Protein 5WJP (pdb70)

Nearest PDB structures (foldseek):
  5wjp-assembly1_A  TM=1.004E+00  e=1.911E-54  Candidatus Pelagibacter ubique HTCC1062
  6wup-assembly1_A  TM=8.368E-01  e=8.039E-27  synthetic construct
  3kbr-assembly1_A  TM=8.206E-01  e=2.793E-25  Pseudomonas aeruginosa
  8cq6-assembly1_D  TM=7.600E-01  e=2.201E-24  Duganella sacchari
  6bqe-assembly1_C  TM=7.730E-01  e=1.035E-23  Pseudomonas aeruginosa

B-factor: mean 15.81, std 7.58, range [6.17, 56.43]

Radius of gyration: 19.84 Å; Cα contacts (8 Å, |Δi|>4): 465; chains: 1; bounding box: 44×39×53 Å

Solvent-accessible surface area: 11876 Å² total; per-residue (Å²): 120,40,38,21,64,89,3,76,102,77,30,57,0,74,0,0,0,22,12,95,60,72,14,0,3,46,88,34,133,89,83,87,144,31,108,2,0,3,1,29,2,0,85,34,0,5,127,69,16,66,16,139,29,42,48,30,97,12,92,98,182,46,0,27,49,1,1,67,63,54,130,6,16,0,0,4,1,1,35,104,44,114,71,62,37,124,77,2,9,22,2,41,27,12,4,46,38,1,14,4,0,0,0,19,115,171,32,27,173,137,12,47,46,19,176,30,0,38,58,169,117,4,33,1,0,5,18,106,69,47,90,64,5,96,56,0,96,105,27,2,90,117,13,121,37,49,46,20,131,76,125,38,80,7,15,79,8,0,45,57,57,133,8,35,0,1,3,10,29,4,12,46,0,21,71,9,38,118,131,65,81,86,1,12,51,1,98,59,38,80,72,71,82,19,84,2,0,2,0,0,20,101,134,20,126,80,0,24,85,70,0,27,106,23,0,93,67,28,90,103,84,24,26,5,105,137,3,25,71,116,44,122,17,134,39,34,206

Organism: Pelagibacter ubique (strain HTCC1062) (NCBI:txid335992)

Foldseek 3Di:
DQVLVVCLVVLEFEEEEQQVDPAFWHQDPPPRDIHHLQVVVVVVVSVVSRHDYDYDYDHVVCRLVCQLVVVGFKYGKDWDDPVSVVWWDWADFLFKKFKFKKFFPVCQVQCQELVSQQACVFEEEDEPPDVQVVVCCVSRVNYHYPYDYPPPHRVVCRVVVVGGMYMDMPQVVLVVCVVPVRMDTRPHDGPDMITITMIGGPVNVVVSVVVNVVVVVCVVVCVSVVRCVVSVHDGDD

Structure (mmCIF, N/CA/C/O backbone):
data_5WJP
#
_entry.id   5WJP
#
_cell.length_a   38.730
_cell.length_b   65.870
_cell.length_c   90.970
_cell.angle_alpha   90.00
_cell.angle_beta   90.00
_cell.angle_gamma   90.00
#
_symmetry.space_group_name_H-M   'P 21 21 21'
#
loop_
_entity.id
_entity.type
_entity.pdbx_description
1 polymer 'Cyclohexadienyl dehydratase'
2 water water
#
loop_
_atom_site.group_PDB
_atom_site.id
_atom_site.type_symbol
_atom_site.label_atom_id
_atom_site.label_alt_id
_atom_site.label_comp_id
_atom_site.label_asym_id
_atom_site.label_entity_id
_atom_site.label_seq_id
_atom_site.pdbx_PDB_ins_code
_atom_site.Cartn_x
_atom_site.Cartn_y
_atom_site.Cartn_z
_atom_site.occupancy
_atom_site.B_iso_or_equiv
_atom_site.auth_seq_id
_atom_site.auth_comp_id
_atom_site.auth_asym_id
_atom_site.auth_atom_id
_atom_site.pdbx_PDB_model_num
ATOM 1 N N . GLU A 1 13 ? -24.495 -19.583 32.656 1.00 32.30 13 GLU A N 1
ATOM 2 C CA . GLU A 1 13 ? -23.555 -20.370 31.852 1.00 29.69 13 GLU A CA 1
ATOM 3 C C . GLU A 1 13 ? -23.156 -19.609 30.565 1.00 24.80 13 GLU A C 1
ATOM 4 O O . GLU A 1 13 ? -22.767 -20.269 29.622 1.00 30.65 13 GLU A O 1
ATOM 6 N N . SER A 1 14 ? -23.247 -18.256 30.572 1.00 26.36 14 SER A N 1
ATOM 7 C CA . SER A 1 14 ? -22.498 -17.374 29.660 1.00 23.37 14 SER A CA 1
ATOM 8 C C . SER A 1 14 ? -21.059 -17.874 29.610 1.00 22.77 14 SER A C 1
ATOM 9 O O . SER A 1 14 ? -20.584 -18.471 30.594 1.00 18.79 14 SER A O 1
ATOM 12 N N . LYS A 1 15 ? -20.353 -17.634 28.487 1.00 17.24 15 LYS A N 1
ATOM 13 C CA . LYS A 1 15 ? -18.954 -17.980 28.402 1.00 15.61 15 LYS A CA 1
ATOM 14 C C . LYS A 1 15 ? -18.169 -17.288 29.479 1.00 14.06 15 LYS A C 1
ATOM 15 O O . LYS A 1 15 ? -17.207 -17.838 30.058 1.00 12.11 15 LYS A O 1
ATOM 21 N N . LEU A 1 16 ? -18.520 -16.056 29.770 1.00 14.17 16 LEU A N 1
ATOM 22 C CA . LEU A 1 16 ? -17.907 -15.332 30.858 1.00 11.76 16 LEU A CA 1
ATOM 23 C C . LEU A 1 16 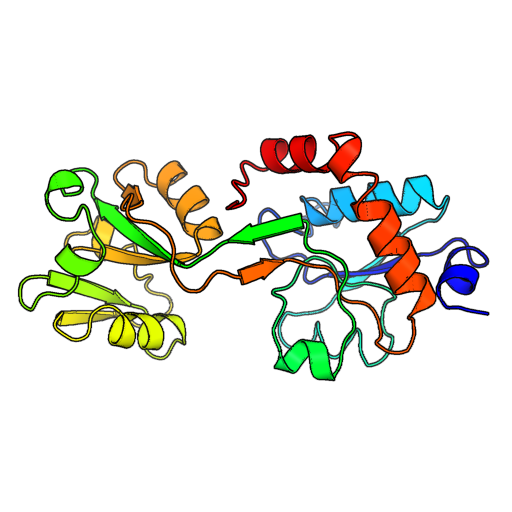? -18.025 -16.179 32.143 1.00 13.31 16 LEU A C 1
ATOM 24 O O . LEU A 1 16 ? -17.071 -16.303 32.862 1.00 12.32 16 LEU A O 1
ATOM 29 N N . ASP A 1 17 ? -19.239 -16.629 32.453 1.00 14.34 17 ASP A N 1
ATOM 30 C CA . ASP A 1 17 ? -19.417 -17.368 33.692 1.00 17.13 17 ASP A CA 1
ATOM 31 C C . ASP A 1 17 ? -18.700 -18.674 33.665 1.00 15.42 17 ASP A C 1
ATOM 32 O O . ASP A 1 17 ? -18.254 -19.141 34.740 1.00 16.31 17 ASP A O 1
ATOM 37 N N . GLN A 1 18 ? -18.628 -19.308 32.499 1.00 15.25 18 GLN A N 1
ATOM 38 C CA . GLN A 1 18 ? -17.855 -20.523 32.345 1.00 14.75 18 GLN A CA 1
ATOM 39 C C . GLN A 1 18 ? -16.335 -20.336 32.686 1.00 14.03 18 GLN A C 1
ATOM 40 O O . GLN A 1 18 ? -15.754 -21.121 33.344 1.00 14.73 18 GLN A O 1
ATOM 46 N N . ILE A 1 19 ? -15.742 -19.303 32.123 1.00 12.77 19 ILE A N 1
ATOM 47 C CA . ILE A 1 19 ? -14.365 -18.984 32.397 1.00 10.96 19 ILE A CA 1
ATOM 48 C C . ILE A 1 19 ? -14.167 -18.761 33.869 1.00 11.17 19 ILE A C 1
ATOM 49 O O . ILE A 1 19 ? -13.273 -19.320 34.495 1.00 10.52 19 ILE A O 1
ATOM 54 N N . LEU A 1 20 ? -15.055 -17.955 34.454 1.00 11.23 20 LEU A N 1
ATOM 55 C CA . LEU A 1 20 ? -14.895 -17.612 35.836 1.00 13.76 20 LEU A CA 1
ATOM 56 C C . LEU A 1 20 ? -15.122 -18.851 36.685 1.00 13.91 20 LEU A C 1
ATOM 57 O O . LEU A 1 20 ? -14.372 -19.080 37.662 1.00 16.31 20 LEU A O 1
ATOM 62 N N . SER A 1 21 ? -16.138 -19.637 36.362 1.00 13.39 21 SER A N 1
ATOM 63 C CA A SER A 1 21 ? -16.438 -20.796 37.188 0.50 15.00 21 SER A CA 1
ATOM 64 C CA B SER A 1 21 ? -16.400 -20.770 37.234 0.50 13.75 21 SER A CA 1
ATOM 65 C C . SER A 1 21 ? -15.411 -21.912 37.116 1.00 13.80 21 SER A C 1
ATOM 66 O O . SER A 1 21 ? -15.243 -22.643 38.095 1.00 14.18 21 SER A O 1
ATOM 71 N N . SER A 1 22 ? -14.788 -22.113 35.951 1.00 11.21 22 SER A N 1
ATOM 72 C CA . SER A 1 22 ? -13.791 -23.096 35.778 1.00 12.38 22 SER A CA 1
ATOM 73 C C . SER A 1 22 ? -12.415 -22.635 36.214 1.00 11.30 22 SER A C 1
ATOM 74 O O . SER A 1 22 ? -11.542 -23.442 36.330 1.00 10.71 22 SER A O 1
ATOM 77 N N . GLY A 1 23 ? -12.174 -21.355 36.421 1.00 9.39 23 GLY A N 1
ATOM 78 C CA . GLY A 1 23 ? -10.840 -20.837 36.770 1.00 11.01 23 GLY A CA 1
ATOM 79 C C . GLY A 1 23 ? -9.905 -20.835 35.593 1.00 9.99 23 GLY A C 1
ATOM 80 O O . GLY A 1 23 ? -8.755 -20.743 35.793 1.00 12.79 23 GLY A O 1
ATOM 81 N N . GLU A 1 24 ? -10.394 -20.932 34.358 1.00 9.51 24 GLU A N 1
ATOM 82 C CA . GLU A 1 24 ? -9.541 -21.166 33.182 1.00 10.33 24 GLU A CA 1
ATOM 83 C C . GLU A 1 24 ? -9.989 -20.409 31.954 1.00 9.70 24 GLU A C 1
ATOM 84 O O . GLU A 1 24 ? -11.180 -20.410 31.660 1.00 10.37 24 GLU A O 1
ATOM 90 N N . LEU A 1 25 ? -9.028 -19.691 31.382 1.00 8.98 25 LEU A N 1
ATOM 91 C CA . LEU A 1 25 ? -9.238 -18.922 30.126 1.00 8.05 25 LEU A CA 1
ATOM 92 C C . LEU A 1 25 ? -8.449 -19.634 29.054 1.00 8.47 25 LEU A C 1
ATOM 93 O O . LEU A 1 25 ? -7.243 -19.730 29.203 1.00 9.12 25 LEU A O 1
ATOM 98 N N . LYS A 1 26 ? -9.053 -19.985 27.938 1.00 9.41 26 LYS A N 1
ATOM 99 C CA . LYS A 1 26 ? -8.363 -20.591 26.810 1.00 9.61 26 LYS A CA 1
ATOM 100 C C . LYS A 1 26 ? -8.083 -19.555 25.779 1.00 8.33 26 LYS A C 1
ATOM 101 O O . LYS A 1 26 ? -8.987 -18.886 25.310 1.00 8.42 26 LYS A O 1
ATOM 107 N N . VAL A 1 27 ? -6.834 -19.402 25.459 1.00 7.18 27 VAL A N 1
ATOM 108 C CA . VAL A 1 27 ? -6.338 -18.388 24.539 1.00 6.91 27 VAL A CA 1
ATOM 109 C C . VAL A 1 27 ? -5.723 -19.007 23.355 1.00 6.55 27 VAL A C 1
ATOM 110 O O . VAL A 1 27 ? -4.728 -19.734 23.468 1.00 7.25 27 VAL A O 1
ATOM 114 N N . GLY A 1 28 ? -6.294 -18.713 22.152 1.00 6.17 28 GLY A N 1
ATOM 115 C CA . GLY A 1 28 ? -5.710 -19.174 20.898 1.00 7.23 28 GLY A CA 1
ATOM 116 C C . GLY A 1 28 ? -4.645 -18.218 20.378 1.00 7.54 28 GLY A C 1
ATOM 117 O O . GLY A 1 28 ? -4.906 -17.076 20.265 1.00 7.07 28 GLY A O 1
ATOM 118 N N . THR A 1 29 ? -3.462 -18.752 19.988 1.00 8.41 29 THR A N 1
ATOM 119 C CA . THR A 1 29 ? -2.406 -17.948 19.537 1.00 7.63 29 THR A CA 1
ATOM 120 C C . THR A 1 29 ? -1.526 -18.710 18.586 1.00 9.16 29 THR A C 1
ATOM 121 O O . THR A 1 29 ? -1.374 -19.879 18.718 1.00 9.04 29 THR A O 1
ATOM 125 N N . THR A 1 30 ? -0.927 -17.966 17.669 1.00 7.99 30 THR A N 1
ATOM 126 C CA . THR A 1 30 ? -0.055 -18.612 16.700 1.00 9.69 30 THR A CA 1
ATOM 127 C C . THR A 1 30 ? 1.346 -18.739 17.257 1.00 9.06 30 THR A C 1
ATOM 128 O O . THR A 1 30 ? 2.174 -19.462 16.706 1.00 10.95 30 THR A O 1
ATOM 132 N N . GLY A 1 31 ? 1.739 -17.879 18.230 1.00 10.49 31 GLY A N 1
ATOM 133 C CA . GLY A 1 31 ? 3.065 -17.937 18.832 1.00 10.91 31 GLY A CA 1
ATOM 134 C C . GLY A 1 31 ? 4.165 -17.648 17.871 1.00 11.91 31 GLY A C 1
ATOM 135 O O . GLY A 1 31 ? 5.237 -18.044 18.113 1.00 14.44 31 GLY A O 1
ATOM 136 N N . ASP A 1 32 ? 3.920 -16.996 16.760 1.00 12.17 32 ASP A N 1
ATOM 137 C CA . ASP A 1 32 ? 4.995 -16.821 15.745 1.00 12.77 32 ASP A CA 1
ATOM 138 C C . ASP A 1 32 ? 5.154 -15.411 15.265 1.00 13.69 32 ASP A C 1
ATOM 139 O O . ASP A 1 32 ? 5.708 -15.153 14.173 1.00 14.28 32 ASP A O 1
ATOM 144 N N . TRP A 1 33 ? 4.687 -14.428 16.062 1.00 11.89 33 TRP A N 1
ATOM 145 C CA . TRP A 1 33 ? 4.657 -13.048 15.639 1.00 12.31 33 TRP A CA 1
ATOM 146 C C . TRP A 1 33 ? 5.372 -12.220 16.629 1.00 14.41 33 TRP A C 1
ATOM 147 O O . TRP A 1 33 ? 4.870 -11.999 17.724 1.00 12.87 33 TRP A O 1
ATOM 158 N N . ASP A 1 34 ? 6.557 -11.797 16.268 1.00 15.20 34 ASP A N 1
ATOM 159 C CA . ASP A 1 34 ? 7.312 -10.794 17.001 1.00 19.18 34 ASP A CA 1
ATOM 160 C C . ASP A 1 34 ? 6.815 -9.386 16.676 1.00 19.06 34 ASP A C 1
ATOM 161 O O . ASP A 1 34 ? 6.787 -8.859 15.507 1.00 17.95 34 ASP A O 1
ATOM 166 N N . PRO A 1 35 ? 6.437 -8.661 17.716 1.00 17.25 35 PRO A N 1
ATOM 167 C CA . PRO A 1 35 ? 6.479 -8.834 19.151 1.00 16.14 35 PRO A CA 1
ATOM 168 C C . PRO A 1 35 ? 5.148 -9.112 19.842 1.00 15.11 35 PRO A C 1
ATOM 169 O O . PRO A 1 35 ? 5.065 -8.932 21.051 1.00 13.29 35 PRO A O 1
ATOM 173 N N . MET A 1 36 ? 4.127 -9.484 19.114 1.00 12.36 36 MET A N 1
ATOM 174 C CA . MET A 1 36 ? 2.816 -9.698 19.636 1.00 12.02 36 MET A CA 1
ATOM 175 C C . MET A 1 36 ? 2.637 -10.980 20.415 1.00 11.02 36 MET A C 1
ATOM 176 O O . MET A 1 36 ? 1.999 -10.966 21.497 1.00 9.81 36 MET A O 1
ATOM 181 N N . ALA A 1 37 ? 3.116 -12.141 19.903 1.00 10.40 37 ALA A N 1
ATOM 182 C CA . ALA A 1 37 ? 2.896 -13.401 20.556 1.00 10.51 37 ALA A CA 1
ATOM 183 C C . ALA A 1 37 ? 3.903 -14.358 20.020 1.00 11.79 37 ALA A C 1
ATOM 184 O O . ALA A 1 37 ? 3.855 -14.741 18.846 1.00 11.19 37 ALA A O 1
ATOM 186 N N . MET A 1 38 ? 4.834 -14.713 20.866 1.00 13.55 38 MET A N 1
ATOM 187 C CA A MET A 1 38 ? 5.952 -15.557 20.444 0.50 14.82 38 MET A CA 1
ATOM 188 C CA B MET A 1 38 ? 5.968 -15.556 20.456 0.50 14.12 38 MET A CA 1
ATOM 189 C C . MET A 1 38 ? 6.064 -16.694 21.448 1.00 14.38 38 MET A C 1
ATOM 190 O O . MET A 1 38 ? 6.118 -16.484 22.683 1.00 17.32 38 MET A O 1
ATOM 199 N N . LYS A 1 39 ? 6.107 -17.927 20.934 1.00 15.28 39 LYS A N 1
ATOM 200 C CA . LYS A 1 39 ? 6.405 -19.045 21.799 1.00 17.22 39 LYS A CA 1
ATOM 201 C C . LYS A 1 39 ? 7.904 -19.246 21.772 1.00 19.68 39 LYS A C 1
ATOM 202 O O . LYS A 1 39 ? 8.471 -19.528 20.716 1.00 21.55 39 LYS A O 1
ATOM 208 N N . ASP A 1 40 ? 8.564 -19.088 22.918 1.00 25.43 40 ASP A N 1
ATOM 209 C CA . ASP A 1 40 ? 10.008 -19.289 22.966 1.00 29.54 40 ASP A CA 1
ATOM 210 C C . ASP A 1 40 ? 10.363 -20.740 22.645 1.00 28.75 40 ASP A C 1
ATOM 211 O O . ASP A 1 40 ? 9.898 -21.661 23.323 1.00 32.45 40 ASP A O 1
ATOM 216 N N . PRO A 1 41 ? 11.225 -20.968 21.627 1.00 40.18 41 PRO A N 1
ATOM 217 C CA . PRO A 1 41 ? 11.415 -22.370 21.175 1.00 40.80 41 PRO A CA 1
ATOM 218 C C . PRO A 1 41 ? 12.141 -23.248 22.204 1.00 45.63 41 PRO A C 1
ATOM 219 O O . PRO A 1 41 ? 12.021 -24.480 22.155 1.00 49.19 41 PRO A O 1
ATOM 223 N N . ALA A 1 42 ? 12.811 -22.627 23.164 1.00 46.07 42 ALA A N 1
ATOM 224 C CA . ALA A 1 42 ? 13.556 -23.356 24.179 1.00 52.21 42 ALA A CA 1
ATOM 225 C C . ALA A 1 42 ? 12.705 -23.637 25.426 1.00 48.75 42 ALA A C 1
ATOM 226 O O . ALA A 1 42 ? 12.509 -24.795 25.803 1.00 53.77 42 ALA A O 1
ATOM 228 N N . THR A 1 43 ? 12.198 -22.567 26.030 1.00 39.93 43 THR A N 1
ATOM 229 C CA . THR A 1 43 ? 11.518 -22.603 27.326 1.00 38.92 43 THR A CA 1
ATOM 230 C C . THR A 1 43 ? 10.067 -23.027 27.192 1.00 32.58 43 THR A C 1
ATOM 231 O O . THR A 1 43 ? 9.427 -23.441 28.173 1.00 30.38 43 THR A O 1
ATOM 235 N N . ASN A 1 44 ? 9.586 -23.007 25.956 1.00 28.33 44 ASN A N 1
ATOM 236 C CA . ASN A 1 44 ? 8.172 -23.207 25.648 1.00 29.86 44 ASN A CA 1
ATOM 237 C C . ASN A 1 44 ? 7.257 -22.127 26.188 1.00 24.04 44 ASN A C 1
ATOM 238 O O . ASN A 1 44 ? 6.058 -22.221 26.004 1.00 24.95 44 ASN A O 1
ATOM 243 N N . LYS A 1 45 ? 7.789 -21.090 26.785 1.00 22.89 45 LYS A N 1
ATOM 244 C CA . LYS A 1 45 ? 6.912 -20.035 27.301 1.00 21.24 45 LYS A CA 1
ATOM 245 C C . LYS A 1 45 ? 6.538 -18.995 26.232 1.00 16.59 45 LYS A C 1
ATOM 246 O O . LYS A 1 45 ? 7.275 -18.702 25.344 1.00 17.85 45 LYS A O 1
ATOM 252 N N . TYR A 1 46 ? 5.344 -18.430 26.378 1.00 13.34 46 TYR A N 1
ATOM 253 C CA . TYR A 1 46 ? 4.946 -17.328 25.548 1.00 12.64 46 TYR A CA 1
ATOM 254 C C . TYR A 1 46 ? 5.398 -15.985 26.080 1.00 12.74 46 TYR A C 1
ATOM 255 O O . TYR A 1 46 ? 5.428 -15.718 27.277 1.00 15.02 46 TYR A O 1
ATOM 264 N N . LYS A 1 47 ? 5.634 -15.101 25.150 1.00 12.82 47 LYS A N 1
ATOM 265 C CA . LYS A 1 47 ? 5.930 -13.730 25.482 1.00 12.49 47 LYS A CA 1
ATOM 266 C C . LYS A 1 47 ? 5.470 -12.815 24.355 1.00 11.39 47 LYS A C 1
ATOM 267 O O . LYS A 1 47 ? 5.272 -13.254 23.231 1.00 11.36 47 LYS A O 1
ATOM 273 N N . GLY A 1 48 ? 5.282 -11.546 24.695 1.00 9.16 48 GLY A N 1
ATOM 274 C CA . GLY A 1 48 ? 4.901 -10.566 23.763 1.00 9.01 48 GLY A CA 1
ATOM 275 C C . GLY A 1 48 ? 3.742 -9.730 24.189 1.00 8.04 48 GLY A C 1
ATOM 276 O O . GLY A 1 48 ? 3.166 -9.944 25.245 1.00 9.18 48 GLY A O 1
ATOM 277 N N . PHE A 1 49 ? 3.411 -8.733 23.390 1.00 8.25 49 PHE A N 1
ATOM 278 C CA . PHE A 1 49 ? 2.319 -7.809 23.689 1.00 7.82 49 PHE A CA 1
ATOM 279 C C . PHE A 1 49 ? 1.015 -8.474 24.056 1.00 8.95 49 PHE A C 1
ATOM 280 O O . PHE A 1 49 ? 0.426 -8.197 25.070 1.00 7.94 49 PHE A O 1
ATOM 288 N N . ASP A 1 50 ? 0.577 -9.354 23.169 1.00 8.19 50 ASP A N 1
ATOM 289 C CA . ASP A 1 50 ? -0.656 -10.063 23.423 1.00 8.66 50 ASP A CA 1
ATOM 290 C C . ASP A 1 50 ? -0.606 -10.928 24.604 1.00 7.85 50 ASP A C 1
ATOM 291 O O . ASP A 1 50 ? -1.635 -11.107 25.262 1.00 8.36 50 ASP A O 1
ATOM 296 N N . ILE A 1 51 ? 0.530 -11.534 24.896 1.00 8.19 51 ILE A N 1
ATOM 297 C CA . ILE A 1 51 ? 0.672 -12.414 25.983 1.00 9.12 51 ILE A CA 1
ATOM 298 C C . ILE A 1 51 ? 0.504 -11.568 27.248 1.00 8.57 51 ILE A C 1
ATOM 299 O O . ILE A 1 51 ? -0.113 -11.976 28.190 1.00 8.72 51 ILE A O 1
ATOM 304 N N . ASP A 1 52 ? 1.188 -10.422 27.291 1.00 8.01 52 ASP A N 1
ATOM 305 C CA . ASP A 1 52 ? 0.989 -9.493 28.379 1.00 8.48 52 ASP A CA 1
ATOM 306 C C . ASP A 1 52 ? -0.454 -9.068 28.584 1.00 8.92 52 ASP A C 1
ATOM 307 O O . ASP A 1 52 ? -0.936 -8.987 29.731 1.00 10.43 52 ASP A O 1
ATOM 312 N N . VAL A 1 53 ? -1.165 -8.796 27.500 1.00 7.94 53 VAL A N 1
ATOM 313 C CA . VAL A 1 53 ? -2.585 -8.442 27.614 1.00 8.24 53 VAL A CA 1
ATOM 314 C C . VAL A 1 53 ? -3.343 -9.582 28.242 1.00 8.26 53 VAL A C 1
ATOM 315 O O . VAL A 1 53 ? -4.058 -9.416 29.219 1.00 8.69 53 VAL A O 1
ATOM 319 N N . MET A 1 54 ? -3.181 -10.774 27.704 1.00 7.94 54 MET A N 1
ATOM 320 C CA . MET A 1 54 ? -3.880 -11.930 28.231 1.00 9.54 54 MET A CA 1
ATOM 321 C C . MET A 1 54 ? -3.573 -12.277 29.668 1.00 9.14 54 MET A C 1
ATOM 322 O O . MET A 1 54 ? -4.466 -12.565 30.452 1.00 9.46 54 MET A O 1
ATOM 327 N N . GLN A 1 55 ? -2.318 -12.111 30.072 1.00 10.04 55 GLN A N 1
ATOM 328 C CA . GLN A 1 55 ? -1.887 -12.440 31.429 1.00 10.47 55 GLN A CA 1
ATOM 329 C C . GLN A 1 55 ? -2.519 -11.388 32.356 1.00 10.39 55 GLN A C 1
ATOM 330 O O . GLN A 1 55 ? -2.891 -11.716 33.464 1.00 10.45 55 GLN A O 1
ATOM 336 N N . GLU A 1 56 ? -2.686 -10.155 31.915 1.00 8.83 56 GLU A N 1
ATOM 337 C CA . GLU A 1 56 ? -3.342 -9.129 32.715 1.00 9.46 56 GLU A CA 1
ATOM 338 C C . GLU A 1 56 ? -4.813 -9.388 32.874 1.00 9.14 56 GLU A C 1
ATOM 339 O O . GLU A 1 56 ? -5.372 -9.268 33.991 1.00 9.70 56 GLU A O 1
ATOM 345 N N . LEU A 1 57 ? -5.469 -9.746 31.772 1.00 8.36 57 LEU A N 1
ATOM 346 C CA . LEU A 1 57 ? -6.854 -10.144 31.810 1.00 9.17 57 LEU A CA 1
ATOM 347 C C . LEU A 1 57 ? -7.072 -11.270 32.756 1.00 9.51 57 LEU A C 1
ATOM 348 O O . LEU A 1 57 ? -7.997 -11.225 33.583 1.00 10.31 57 LEU A O 1
ATOM 353 N N . ALA A 1 58 ? -6.307 -12.331 32.610 1.00 9.65 58 ALA A N 1
ATOM 354 C CA . ALA A 1 58 ? -6.475 -13.554 33.427 1.00 9.62 58 ALA A CA 1
ATOM 355 C C . ALA A 1 58 ? -6.252 -13.204 34.864 1.00 11.60 58 ALA A C 1
ATOM 356 O O . ALA A 1 58 ? -7.019 -13.700 35.722 1.00 12.24 58 ALA A O 1
ATOM 358 N N . LYS A 1 59 ? -5.238 -12.375 35.146 1.00 11.16 59 LYS A N 1
ATOM 359 C CA . LYS A 1 59 ? -4.989 -11.932 36.525 1.00 12.52 59 LYS A CA 1
ATOM 360 C C . LYS A 1 59 ? -6.205 -11.243 37.114 1.00 11.82 59 LYS A C 1
ATOM 361 O O . LYS A 1 59 ? -6.593 -11.477 38.271 1.00 12.68 59 LYS A O 1
ATOM 367 N N . ASP A 1 60 ? -6.780 -10.344 36.324 1.00 11.46 60 ASP A N 1
ATOM 368 C CA . ASP A 1 60 ? -7.856 -9.509 36.793 1.00 11.67 60 ASP A CA 1
ATOM 369 C C . ASP A 1 60 ? -9.067 -10.376 37.006 1.00 12.63 60 ASP A C 1
ATOM 370 O O . ASP A 1 60 ? -9.886 -10.109 37.879 1.00 14.15 60 ASP A O 1
ATOM 375 N N . MET A 1 61 ? -9.241 -11.402 36.164 1.00 10.65 61 MET A N 1
ATOM 376 C CA . MET A 1 61 ? -10.385 -12.334 36.319 1.00 11.57 61 MET A CA 1
ATOM 377 C C . MET A 1 61 ? -10.141 -13.370 37.370 1.00 11.86 61 MET A C 1
ATOM 378 O O . MET A 1 61 ? -11.101 -14.041 37.760 1.00 15.88 61 MET A O 1
ATOM 383 N N . GLY A 1 62 ? -8.910 -13.517 37.841 1.00 11.54 62 GLY A N 1
ATOM 384 C CA . GLY A 1 62 ? -8.583 -14.605 38.785 1.00 12.60 62 GLY A CA 1
ATOM 385 C C . GLY A 1 62 ? -8.538 -15.989 38.198 1.00 14.51 62 GLY A C 1
ATOM 386 O O . GLY A 1 62 ? -8.843 -16.980 38.903 1.00 15.23 62 GLY A O 1
ATOM 387 N N . VAL A 1 63 ? -8.151 -16.109 36.935 1.00 12.54 63 VAL A N 1
ATOM 388 C CA . VAL A 1 63 ? -8.133 -17.375 36.263 1.00 11.10 63 VAL A CA 1
ATOM 389 C C . VAL A 1 63 ? -6.762 -17.711 35.701 1.00 11.03 63 VAL A C 1
ATOM 390 O O . VAL A 1 63 ? -5.896 -16.806 35.540 1.00 11.73 63 VAL A O 1
ATOM 394 N N . LYS A 1 64 ? -6.526 -18.934 35.395 1.00 11.34 64 LYS A N 1
ATOM 395 C CA A LYS A 1 64 ? -5.319 -19.405 34.771 0.50 12.97 64 LYS A CA 1
ATOM 396 C CA B LYS A 1 64 ? -5.273 -19.251 34.781 0.50 11.40 64 LYS A CA 1
ATOM 397 C C . LYS A 1 64 ? -5.528 -19.306 33.255 1.00 12.92 64 LYS A C 1
ATOM 398 O O . LYS A 1 64 ? -6.660 -19.261 32.803 1.00 13.35 64 LYS A O 1
ATOM 409 N N . ILE A 1 65 ? -4.466 -19.284 32.477 1.00 12.35 65 ILE A N 1
ATOM 410 C CA . ILE A 1 65 ? -4.514 -19.381 31.022 1.00 11.19 65 ILE A CA 1
ATOM 411 C C . ILE A 1 65 ? -4.044 -20.719 30.530 1.00 11.20 65 ILE A C 1
ATOM 412 O O . ILE A 1 65 ? -2.987 -21.308 31.002 1.00 13.11 65 ILE A O 1
ATOM 417 N N . THR A 1 66 ? -4.791 -21.251 29.575 1.00 10.90 66 THR A N 1
ATOM 418 C CA . THR A 1 66 ? -4.415 -22.439 28.780 1.00 10.91 66 THR A CA 1
ATOM 419 C C . THR A 1 66 ? -4.204 -21.837 27.402 1.00 11.04 66 THR A C 1
ATOM 420 O O . THR A 1 66 ? -5.161 -21.378 26.807 1.00 11.28 66 THR A O 1
ATOM 424 N N . PHE A 1 67 ? -2.971 -21.844 26.910 1.00 11.06 67 PHE A N 1
ATOM 425 C CA . PHE A 1 67 ? -2.704 -21.449 25.551 1.00 10.05 67 PHE A CA 1
ATOM 426 C C . PHE A 1 67 ? -2.983 -22.583 24.609 1.00 10.16 67 PHE A C 1
ATOM 427 O O . PHE A 1 67 ? -2.508 -23.736 24.767 1.00 11.89 67 PHE A O 1
ATOM 435 N N . VAL A 1 68 ? -3.739 -22.304 23.574 1.00 7.72 68 VAL A N 1
ATOM 436 C CA . VAL A 1 68 ? -4.108 -23.242 22.592 1.00 8.99 68 VAL A CA 1
ATOM 437 C C . VAL A 1 68 ? -3.414 -22.844 21.305 1.00 9.12 68 VAL A C 1
ATOM 438 O O . VAL A 1 68 ? -3.801 -21.888 20.654 1.00 8.22 68 VAL A O 1
ATOM 442 N N . PRO A 1 69 ? -2.526 -23.701 20.784 1.00 9.51 69 PRO A N 1
ATOM 443 C CA . PRO A 1 69 ? -1.836 -23.289 19.543 1.00 8.66 69 PRO A CA 1
ATOM 444 C C . PRO A 1 69 ? -2.742 -23.332 18.339 1.00 10.31 69 PRO A C 1
ATOM 445 O O . PRO A 1 69 ? -3.590 -24.204 18.240 1.00 11.20 69 PRO A O 1
ATOM 449 N N . THR A 1 70 ? -2.517 -22.375 17.477 1.00 10.57 70 THR A N 1
ATOM 450 C CA . THR A 1 70 ? -3.227 -22.336 16.264 1.00 11.87 70 THR A CA 1
ATOM 451 C C . THR A 1 70 ? -2.284 -21.742 15.252 1.00 13.14 70 THR A C 1
ATOM 452 O O . THR A 1 70 ? -1.214 -21.316 15.587 1.00 14.36 70 THR A O 1
ATOM 456 N N . GLU A 1 71 ? -2.653 -21.788 14.001 1.00 13.38 71 GLU A N 1
ATOM 457 C CA . GLU A 1 71 ? -1.839 -21.204 12.923 1.00 14.76 71 GLU A CA 1
ATOM 458 C C . GLU A 1 71 ? -2.624 -20.095 12.282 1.00 11.97 71 GLU A C 1
ATOM 459 O O . GLU A 1 71 ?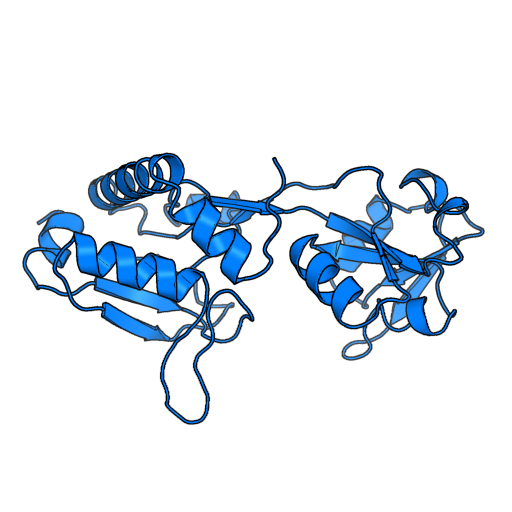 -3.866 -19.967 12.459 1.00 11.21 71 GLU A O 1
ATOM 465 N N . TRP A 1 72 ? -1.977 -19.234 11.510 1.00 10.16 72 TRP A N 1
ATOM 466 C CA . TRP A 1 72 ? -2.713 -18.191 10.835 1.00 10.96 72 TRP A CA 1
ATOM 467 C C . TRP A 1 72 ? -3.846 -18.646 9.986 1.00 12.34 72 TRP A C 1
ATOM 468 O O . TRP A 1 72 ? -4.900 -18.056 10.010 1.00 14.24 72 TRP A O 1
ATOM 479 N N . LYS A 1 73 ? -3.670 -19.777 9.310 1.00 12.28 73 LYS A N 1
ATOM 480 C CA . LYS A 1 73 ? -4.734 -20.145 8.465 1.00 13.43 73 LYS A CA 1
ATOM 481 C C . LYS A 1 73 ? -5.947 -20.664 9.208 1.00 11.97 73 LYS A C 1
ATOM 482 O O . LYS A 1 73 ? -7.035 -20.787 8.620 1.00 9.23 73 LYS A O 1
ATOM 488 N N . THR A 1 74 ? -5.764 -20.992 10.490 1.00 10.99 74 THR A N 1
ATOM 489 C CA . THR A 1 74 ? -6.814 -21.594 11.271 1.00 11.30 74 THR A CA 1
ATOM 490 C C . THR A 1 74 ? -7.237 -20.775 12.482 1.00 9.59 74 THR A C 1
ATOM 491 O O . THR A 1 74 ? -8.102 -21.196 13.254 1.00 10.43 74 THR A O 1
ATOM 495 N N . ILE A 1 75 ? -6.647 -19.603 12.692 1.00 8.96 75 ILE A N 1
ATOM 496 C CA . ILE A 1 75 ? -6.942 -18.939 13.936 1.00 8.22 75 ILE A CA 1
ATOM 497 C C . ILE A 1 75 ? -8.441 -18.445 14.021 1.00 8.09 75 ILE A C 1
ATOM 498 O O . ILE A 1 75 ? -9.086 -18.417 15.032 1.00 7.30 75 ILE A O 1
ATOM 503 N N . VAL A 1 76 ? -9.028 -18.058 12.907 1.00 8.67 76 VAL A N 1
ATOM 504 C CA . VAL A 1 76 ? -10.422 -17.703 12.840 1.00 10.11 76 VAL A CA 1
ATOM 505 C C . VAL A 1 76 ? -11.312 -18.938 13.091 1.00 9.75 76 VAL A C 1
ATOM 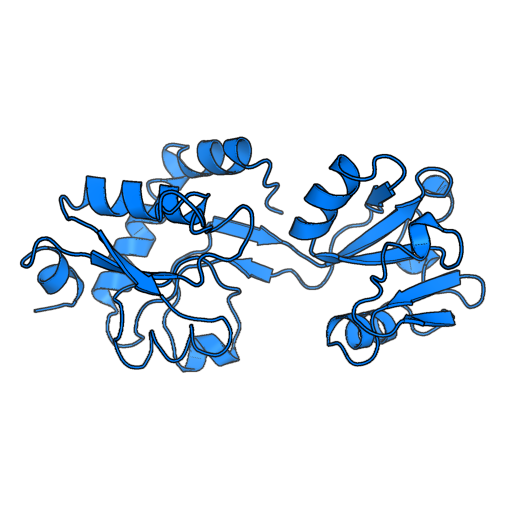506 O O . VAL A 1 76 ? -12.211 -18.932 13.912 1.00 9.72 76 VAL A O 1
ATOM 510 N N . SER A 1 77 ? -11.055 -20.007 12.356 1.00 9.62 77 SER A N 1
ATOM 511 C CA . SER A 1 77 ? -11.862 -21.161 12.564 1.00 11.07 77 SER A CA 1
ATOM 512 C C . SER A 1 77 ? -11.762 -21.703 13.937 1.00 9.75 77 SER A C 1
ATOM 513 O O . SER A 1 77 ? -12.699 -22.305 14.409 1.00 12.46 77 SER A O 1
ATOM 516 N N . GLY A 1 78 ? -10.664 -21.522 14.629 1.00 9.56 78 GLY A N 1
ATOM 517 C CA . GLY A 1 78 ? -10.582 -22.009 15.989 1.00 9.62 78 GLY A CA 1
ATOM 518 C C . GLY A 1 78 ? -11.502 -21.245 16.932 1.00 10.85 78 GLY A C 1
ATOM 519 O O . GLY A 1 78 ? -12.107 -21.838 17.847 1.00 10.62 78 GLY A O 1
ATOM 520 N N . ILE A 1 79 ? -11.758 -19.978 16.649 1.00 9.73 79 ILE A N 1
ATOM 521 C CA A ILE A 1 79 ? -12.777 -19.217 17.414 0.50 10.30 79 ILE A CA 1
ATOM 522 C CA B ILE A 1 79 ? -12.705 -19.241 17.499 0.50 10.56 79 ILE A CA 1
ATOM 523 C C . ILE A 1 79 ? -14.149 -19.713 17.143 1.00 11.23 79 ILE A C 1
ATOM 524 O O . ILE A 1 79 ? -14.952 -19.920 18.013 1.00 12.87 79 ILE A O 1
ATOM 533 N N . THR A 1 80 ? -14.440 -19.881 15.864 1.00 12.02 80 THR A N 1
ATOM 534 C CA . THR A 1 80 ? -15.768 -20.280 15.441 1.00 14.61 80 THR A CA 1
ATOM 535 C C . THR A 1 80 ? -16.115 -21.657 15.902 1.00 15.42 80 THR A C 1
ATOM 536 O O . THR A 1 80 ? -17.259 -21.896 16.260 1.00 21.48 80 THR A O 1
ATOM 540 N N . ALA A 1 81 ? -15.136 -22.557 16.005 1.00 14.06 81 ALA A N 1
ATOM 541 C CA . ALA A 1 81 ? -15.346 -23.888 16.479 1.00 15.76 81 ALA A CA 1
ATOM 542 C C . ALA A 1 81 ? -15.245 -24.056 17.970 1.00 15.01 81 ALA A C 1
ATOM 543 O O . ALA A 1 81 ? -15.405 -25.142 18.460 1.00 17.53 81 ALA A O 1
ATOM 545 N N . GLY A 1 82 ? -14.897 -22.999 18.681 1.00 12.88 82 GLY A N 1
ATOM 546 C CA . GLY A 1 82 ? -14.781 -23.049 20.114 1.00 13.11 82 GLY A CA 1
ATOM 547 C C . GLY A 1 82 ? -13.602 -23.763 20.709 1.00 13.17 82 GLY A C 1
ATOM 548 O O . GLY A 1 82 ? -13.639 -24.311 21.780 1.00 13.86 82 GLY A O 1
ATOM 549 N N . ARG A 1 83 ? -12.514 -23.766 19.985 1.00 11.79 83 ARG A N 1
ATOM 550 C CA . ARG A 1 83 ? -11.290 -24.334 20.461 1.00 11.22 83 ARG A CA 1
ATOM 551 C C . ARG A 1 83 ? -10.645 -23.504 21.556 1.00 10.25 83 ARG A C 1
ATOM 552 O O . ARG A 1 83 ? -9.840 -24.004 22.331 1.00 9.42 83 ARG A O 1
ATOM 560 N N . TYR A 1 84 ? -10.985 -22.235 21.627 1.00 8.74 84 TYR A N 1
ATOM 561 C CA . TYR A 1 84 ? -10.452 -21.346 22.674 1.00 8.02 84 TYR A CA 1
ATOM 562 C C . TYR A 1 84 ? -11.534 -20.247 22.862 1.00 8.13 84 TYR A C 1
ATOM 563 O O . TYR A 1 84 ? -12.445 -20.119 22.054 1.00 9.70 84 TYR A O 1
ATOM 572 N N . ASP A 1 85 ? -11.389 -19.499 23.930 1.00 7.78 85 ASP A N 1
ATOM 573 C CA . ASP A 1 85 ? -12.344 -18.517 24.368 1.00 8.70 85 ASP A CA 1
ATOM 574 C C . ASP A 1 85 ? -12.097 -17.155 23.719 1.00 7.65 85 ASP A C 1
ATOM 575 O O . ASP A 1 85 ? -12.996 -16.338 23.604 1.00 7.91 85 ASP A O 1
ATOM 580 N N . ILE A 1 86 ? -10.862 -16.874 23.317 1.00 7.33 86 ILE A N 1
ATOM 581 C CA . ILE A 1 86 ? -10.395 -15.612 22.857 1.00 7.01 86 ILE A CA 1
ATOM 582 C C . ILE A 1 86 ? -9.105 -15.909 22.086 1.00 7.12 86 ILE A C 1
ATOM 583 O O . ILE A 1 86 ? -8.329 -16.848 22.407 1.00 6.83 86 ILE A O 1
ATOM 588 N N . SER A 1 87 ? -8.915 -15.145 21.016 1.00 6.88 87 SER A N 1
ATOM 589 C CA . SER A 1 87 ? -7.666 -15.177 20.255 1.00 6.89 87 SER A CA 1
ATOM 590 C C . SER A 1 87 ? -6.724 -14.026 20.678 1.00 6.97 87 SER A C 1
ATOM 591 O O . SER A 1 87 ? -7.179 -13.058 21.241 1.00 7.15 87 SER A O 1
ATOM 594 N N . THR A 1 88 ? -5.429 -14.159 20.438 1.00 7.27 88 THR A N 1
ATOM 595 C CA . THR A 1 88 ? -4.559 -12.996 20.475 1.00 7.02 88 THR A CA 1
ATOM 596 C C . THR A 1 88 ? -4.847 -12.120 19.245 1.00 7.88 88 THR A C 1
ATOM 597 O O . THR A 1 88 ? -5.777 -12.361 18.544 1.00 7.82 88 THR A O 1
ATOM 601 N N . SER A 1 89 ? -4.066 -11.067 19.067 1.00 7.19 89 SER A N 1
ATOM 602 C CA . SER A 1 89 ? -4.421 -10.047 18.095 1.00 8.35 89 SER A CA 1
ATOM 603 C C . SER A 1 89 ? -4.461 -10.598 16.673 1.00 7.20 89 SER A C 1
ATOM 604 O O . SER A 1 89 ? -3.572 -11.306 16.278 1.00 8.35 89 SER A O 1
ATOM 607 N N . VAL A 1 90 ? -5.466 -10.193 15.917 1.00 7.96 90 VAL A N 1
ATOM 608 C CA . VAL A 1 90 ? -5.557 -10.406 14.508 1.00 8.82 90 VAL A CA 1
ATOM 609 C C . VAL A 1 90 ? -6.141 -9.124 13.913 1.00 8.84 90 VAL A C 1
ATOM 610 O O . VAL A 1 90 ? -6.650 -8.274 14.600 1.00 8.62 90 VAL A O 1
ATOM 614 N N . THR A 1 91 ? -5.973 -8.946 12.600 1.00 9.05 91 THR A N 1
ATOM 615 C CA . THR A 1 91 ? -6.603 -7.874 11.916 1.00 10.73 91 THR A CA 1
ATOM 616 C C . THR A 1 91 ? -8.093 -8.029 11.841 1.00 11.10 91 THR A C 1
ATOM 617 O O . THR A 1 91 ? -8.620 -9.055 11.419 1.00 10.90 91 THR A O 1
ATOM 621 N N . LYS A 1 92 ? -8.824 -7.026 12.244 1.00 11.81 92 LYS A N 1
ATOM 622 C CA . LYS A 1 92 ? -10.238 -6.976 12.143 1.00 13.79 92 LYS A CA 1
ATOM 623 C C . LYS A 1 92 ? -10.616 -6.727 10.662 1.00 15.29 92 LYS A C 1
ATOM 624 O O . LYS A 1 92 ? -10.108 -5.839 10.053 1.00 14.53 92 LYS A O 1
ATOM 630 N N . THR A 1 93 ? -11.423 -7.613 10.086 1.00 15.75 93 THR A N 1
ATOM 631 C CA . THR A 1 93 ? -11.899 -7.419 8.711 1.00 16.95 93 THR A CA 1
ATOM 632 C C . THR A 1 93 ? -13.367 -7.733 8.679 1.00 19.27 93 THR A C 1
ATOM 633 O O . THR A 1 93 ? -13.960 -8.403 9.518 1.00 15.71 93 THR A O 1
ATOM 637 N N . PRO A 1 94 ? -14.010 -7.207 7.646 1.00 23.72 94 PRO A N 1
ATOM 638 C CA . PRO A 1 94 ? -15.422 -7.452 7.506 1.00 21.62 94 PRO A CA 1
ATOM 639 C C . PRO A 1 94 ? -15.795 -8.915 7.395 1.00 15.15 94 PRO A C 1
ATOM 640 O O . PRO A 1 94 ? -16.767 -9.277 8.046 1.00 16.31 94 PRO A O 1
ATOM 644 N N . LYS A 1 95 ? -15.035 -9.671 6.602 1.00 17.62 95 LYS A N 1
ATOM 645 C CA . LYS A 1 95 ? -15.342 -11.059 6.351 1.00 17.23 95 LYS A CA 1
ATOM 646 C C . LYS A 1 95 ? -15.119 -11.841 7.650 1.00 17.28 95 LYS A C 1
ATOM 647 O O . LYS A 1 95 ? -15.931 -12.693 8.033 1.00 17.16 95 LYS A O 1
ATOM 649 N N . ARG A 1 96 ? -14.094 -11.476 8.400 1.00 18.38 96 ARG A N 1
ATOM 650 C CA . ARG A 1 96 ? -13.969 -12.141 9.736 1.00 14.60 96 ARG A CA 1
ATOM 651 C C . ARG A 1 96 ? -15.087 -11.795 10.658 1.00 15.18 96 ARG A C 1
ATOM 652 O O . ARG A 1 96 ? -15.542 -12.595 11.395 1.00 14.44 96 ARG A O 1
ATOM 660 N N . ALA A 1 97 ? -15.512 -10.540 10.658 1.00 15.60 97 ALA A N 1
ATOM 661 C CA . ALA A 1 97 ? -16.586 -10.122 11.534 1.00 19.25 97 ALA A CA 1
ATOM 662 C C . ALA A 1 97 ? -17.943 -10.778 11.209 1.00 20.34 97 ALA A C 1
ATOM 663 O O . ALA A 1 97 ? -18.841 -10.829 12.057 1.00 22.63 97 ALA A O 1
ATOM 665 N N . GLU A 1 98 ? -18.060 -11.382 10.013 1.00 21.24 98 GLU A N 1
ATOM 666 C CA . GLU A 1 98 ? -19.266 -12.185 9.720 1.00 23.47 98 GLU A CA 1
ATOM 667 C C . GLU A 1 98 ? -19.333 -13.465 10.503 1.00 21.45 98 GLU A C 1
ATOM 668 O O . GLU A 1 98 ? -20.428 -13.969 10.776 1.00 23.72 98 GLU A O 1
ATOM 674 N N . VAL A 1 99 ? -18.175 -14.001 10.912 1.00 16.92 99 VAL A N 1
ATOM 675 C CA . VAL A 1 99 ? -18.186 -15.234 11.553 1.00 16.43 99 VAL A CA 1
ATOM 676 C C . VAL A 1 99 ? -17.614 -15.253 12.968 1.00 14.73 99 VAL A C 1
ATOM 677 O O . VAL A 1 99 ? -17.827 -16.208 13.660 1.00 16.81 99 VAL A O 1
ATOM 681 N N . ALA A 1 100 ? -16.947 -14.189 13.360 1.00 15.94 100 ALA A N 1
ATOM 682 C CA . ALA A 1 100 ? -16.285 -14.122 14.667 1.00 14.16 100 ALA A CA 1
ATOM 683 C C . ALA A 1 100 ? -16.635 -12.764 15.251 1.00 14.86 100 ALA A C 1
ATOM 684 O O . ALA A 1 100 ? -16.904 -11.745 14.523 1.00 14.72 100 ALA A O 1
ATOM 686 N N . GLY A 1 101 ? -16.686 -12.736 16.571 1.00 12.43 101 GLY A N 1
ATOM 687 C CA . GLY A 1 101 ? -16.797 -11.541 17.333 1.00 10.25 101 GLY A CA 1
ATOM 688 C C . GLY A 1 101 ? -15.418 -10.892 17.477 1.00 10.10 101 GLY A C 1
ATOM 689 O O . GLY A 1 101 ? -14.367 -11.588 17.410 1.00 10.91 101 GLY A O 1
ATOM 690 N N . PHE A 1 102 ? -15.377 -9.574 17.574 1.00 9.71 102 PHE A N 1
ATOM 691 C CA . PHE A 1 102 ? -14.146 -8.895 17.875 1.00 9.50 102 PHE A CA 1
ATOM 692 C C . PHE A 1 102 ? -14.323 -8.036 19.130 1.00 9.67 102 PHE A C 1
ATOM 693 O O . PHE A 1 102 ? -15.373 -7.458 19.372 1.00 11.14 102 PHE A O 1
ATOM 701 N N . THR A 1 103 ? -13.230 -7.889 19.879 1.00 8.65 103 THR A N 1
ATOM 702 C CA . THR A 1 103 ? -13.134 -6.913 20.928 1.00 9.80 103 THR A CA 1
ATOM 703 C C . THR A 1 103 ? -12.876 -5.540 20.302 1.00 9.96 103 THR A C 1
ATOM 704 O O . THR A 1 103 ? -12.561 -5.412 19.116 1.00 11.07 103 THR A O 1
ATOM 708 N N . ASP A 1 104 ? -13.036 -4.525 21.137 1.00 10.80 104 ASP A N 1
ATOM 709 C CA . ASP A 1 104 ? -12.459 -3.223 20.833 1.00 10.91 104 ASP A CA 1
ATOM 710 C C . ASP A 1 104 ? -10.990 -3.371 20.435 1.00 10.67 104 ASP A C 1
ATOM 711 O O . ASP A 1 104 ? -10.308 -4.265 20.906 1.00 9.18 104 ASP A O 1
ATOM 716 N N . SER A 1 105 ? -10.498 -2.498 19.536 1.00 10.79 105 SER A N 1
ATOM 717 C CA . SER A 1 105 ? -9.134 -2.468 19.124 1.00 10.53 105 SER A CA 1
ATOM 718 C C . SER A 1 105 ? -8.308 -1.628 20.021 1.00 9.99 105 SER A C 1
ATOM 719 O O . SER A 1 105 ? -8.779 -0.636 20.543 1.00 14.17 105 SER A O 1
ATOM 722 N N . TYR A 1 106 ? -7.085 -1.997 20.152 1.00 10.34 106 TYR A N 1
ATOM 723 C CA . TYR A 1 106 ? -6.081 -1.332 20.985 1.00 10.68 106 TYR A CA 1
ATOM 724 C C . TYR A 1 106 ? -4.811 -0.980 20.186 1.00 10.43 106 TYR A C 1
ATOM 725 O O . TYR A 1 106 ? -3.826 -0.570 20.765 1.00 10.99 106 TYR A O 1
ATOM 734 N N . TYR A 1 107 ? -4.810 -1.168 18.860 1.00 9.60 107 TYR A N 1
ATOM 735 C CA . TYR A 1 107 ? -3.655 -0.847 18.014 1.00 9.59 107 TYR A CA 1
ATOM 736 C C . TYR A 1 107 ? -4.174 -0.693 16.610 1.00 10.30 107 TYR A C 1
ATOM 737 O O . TYR A 1 107 ? -4.860 -1.562 16.085 1.00 9.51 107 TYR A O 1
ATOM 746 N N . LYS A 1 108 ? -3.796 0.418 15.991 1.00 10.48 108 LYS A N 1
ATOM 747 C CA . LYS A 1 108 ? -4.140 0.783 14.650 1.00 10.55 108 LYS A CA 1
ATOM 748 C C . LYS A 1 108 ? -2.904 0.900 13.858 1.00 9.15 108 LYS A C 1
ATOM 749 O O . LYS A 1 108 ? -1.926 1.421 14.308 1.00 10.20 108 LYS A O 1
ATOM 755 N N . TYR A 1 109 ? -2.942 0.368 12.625 1.00 9.57 109 TYR A N 1
ATOM 756 C CA . TYR A 1 109 ? -1.777 0.452 11.777 1.00 9.55 109 TYR A CA 1
ATOM 757 C C . TYR A 1 109 ? -2.299 0.801 10.366 1.00 9.49 109 TYR A C 1
ATOM 758 O O . TYR A 1 109 ? -3.484 0.848 10.103 1.00 9.70 109 TYR A O 1
ATOM 767 N N . GLY A 1 110 ? -1.376 0.920 9.433 1.00 9.41 110 GLY A N 1
ATOM 768 C CA . GLY A 1 110 ? -1.743 1.140 8.078 1.00 9.97 110 GLY A CA 1
ATOM 769 C C . GLY A 1 110 ? -0.654 0.794 7.177 1.00 9.78 110 GLY A C 1
ATOM 770 O O . GLY A 1 110 ? 0.338 0.231 7.610 1.00 11.94 110 GLY A O 1
ATOM 771 N N . THR A 1 111 ? -0.767 1.129 5.873 1.00 9.88 111 THR A N 1
ATOM 772 C CA . THR A 1 111 ? 0.328 0.796 4.918 1.00 10.02 111 THR A CA 1
ATOM 773 C C . THR A 1 111 ? 1.111 2.073 4.705 1.00 9.93 111 THR A C 1
ATOM 774 O O . THR A 1 111 ? 0.499 3.162 4.550 1.00 10.12 111 THR A O 1
ATOM 778 N N . VAL A 1 112 ? 2.433 1.966 4.698 1.00 8.69 112 VAL A N 1
ATOM 779 C CA . VAL A 1 112 ? 3.304 3.097 4.518 1.00 8.52 112 VAL A CA 1
ATOM 780 C C . VAL A 1 112 ? 4.428 2.753 3.564 1.00 8.71 112 VAL A C 1
ATOM 781 O O . VAL A 1 112 ? 4.710 1.576 3.351 1.00 8.50 112 VAL A O 1
ATOM 785 N N . PRO A 1 113 ? 5.008 3.793 2.958 1.00 8.35 113 PRO A N 1
ATOM 786 C CA . PRO A 1 113 ? 6.155 3.554 2.081 1.00 8.64 113 PRO A CA 1
ATOM 787 C C . PRO A 1 113 ? 7.473 3.700 2.809 1.00 8.77 113 PRO A C 1
ATOM 788 O O . PRO A 1 113 ? 7.613 4.587 3.691 1.00 9.63 113 PRO A O 1
ATOM 792 N N . LEU A 1 114 ? 8.435 2.861 2.411 1.00 9.05 114 LEU A N 1
ATOM 793 C CA . LEU A 1 114 ? 9.846 2.952 2.828 1.00 9.31 114 LEU A CA 1
ATOM 794 C C . LEU A 1 114 ? 10.707 3.336 1.635 1.00 9.48 114 LEU A C 1
ATOM 795 O O . LEU A 1 114 ? 10.571 2.788 0.551 1.00 10.51 114 LEU A O 1
ATOM 800 N N . VAL A 1 115 ? 11.623 4.226 1.884 1.00 9.79 115 VAL A N 1
ATOM 801 C CA . VAL A 1 115 ? 12.648 4.626 0.962 1.00 9.41 115 VAL A CA 1
ATOM 802 C C . VAL A 1 115 ? 13.970 4.734 1.690 1.00 10.30 115 VAL A C 1
ATOM 803 O O . VAL A 1 115 ? 14.007 4.692 2.919 1.00 11.35 115 VAL A O 1
ATOM 807 N N . LEU A 1 116 ? 15.055 4.808 0.953 1.00 10.73 116 LEU A N 1
ATOM 808 C CA . LEU A 1 116 ? 16.386 5.127 1.636 1.00 11.32 116 LEU A CA 1
ATOM 809 C C . LEU A 1 116 ? 16.310 6.561 2.128 1.00 11.49 116 LEU A C 1
ATOM 810 O O . LEU A 1 116 ? 15.740 7.447 1.497 1.00 11.66 116 LEU A O 1
ATOM 815 N N . LYS A 1 117 ? 16.894 6.819 3.281 1.00 12.49 117 LYS A N 1
ATOM 816 C CA . LYS A 1 117 ? 16.993 8.174 3.826 1.00 14.21 117 LYS A CA 1
ATOM 817 C C . LYS A 1 117 ? 17.499 9.189 2.872 1.00 15.55 117 LYS A C 1
ATOM 818 O O . LYS A 1 117 ? 16.989 10.327 2.821 1.00 15.09 117 LYS A O 1
ATOM 824 N N . LYS A 1 118 ? 18.507 8.790 2.078 1.00 15.17 118 LYS A N 1
ATOM 825 C CA . LYS A 1 118 ? 19.067 9.690 1.106 1.00 16.47 118 LYS A CA 1
ATOM 826 C C . LYS A 1 118 ? 18.074 10.168 0.077 1.00 17.10 118 LYS A C 1
ATOM 827 O O . LYS A 1 118 ? 18.235 11.229 -0.539 1.00 19.33 118 LYS A O 1
ATOM 833 N N . ASN A 1 119 ? 16.987 9.413 -0.046 1.00 14.06 119 ASN A N 1
ATOM 834 C CA . ASN A 1 119 ? 15.947 9.751 -0.967 1.00 14.78 119 ASN A CA 1
ATOM 835 C C . ASN A 1 119 ? 14.700 10.280 -0.358 1.00 15.54 119 ASN A C 1
ATOM 836 O O . ASN A 1 119 ? 13.694 10.461 -1.047 1.00 15.00 119 ASN A O 1
ATOM 841 N N . LEU A 1 120 ? 14.714 10.545 0.953 1.00 14.21 120 LEU A N 1
ATOM 842 C CA . LEU A 1 120 ? 13.485 10.945 1.595 1.00 14.76 120 LEU A CA 1
ATOM 843 C C . LEU A 1 120 ? 12.879 12.256 1.187 1.00 16.42 120 LEU A C 1
ATOM 844 O O . LEU A 1 120 ? 11.659 12.349 1.092 1.00 16.26 120 LEU A O 1
ATOM 849 N N . LYS A 1 121 ? 13.725 13.243 0.895 1.00 17.35 121 LYS A N 1
ATOM 850 C CA . LYS A 1 121 ? 13.225 14.525 0.482 1.00 20.73 121 LYS A CA 1
ATOM 851 C C . LYS A 1 121 ? 12.706 14.447 -0.964 1.00 20.06 121 LYS A C 1
ATOM 852 O O . LYS A 1 121 ? 11.674 15.030 -1.252 1.00 21.07 121 LYS A O 1
ATOM 858 N N . LYS A 1 122 ? 13.343 13.640 -1.798 1.00 18.89 122 LYS A N 1
ATOM 859 C CA . LYS A 1 122 ? 12.869 13.396 -3.174 1.00 18.71 122 LYS A CA 1
ATOM 860 C C . LYS A 1 122 ? 11.561 12.649 -3.215 1.00 17.05 122 LYS A C 1
ATOM 861 O O . LYS A 1 122 ? 10.665 12.962 -4.028 1.00 18.27 122 LYS A O 1
ATOM 867 N N . TYR A 1 123 ? 11.438 11.675 -2.351 1.00 15.66 123 TYR A N 1
ATOM 868 C CA . TYR A 1 123 ? 10.237 10.855 -2.286 1.00 14.10 123 TYR A CA 1
ATOM 869 C C . TYR A 1 123 ? 9.490 11.127 -1.001 1.00 15.97 123 TYR A C 1
ATOM 870 O O . TYR A 1 123 ? 9.352 10.274 -0.195 1.00 16.53 123 TYR A O 1
ATOM 879 N N . SER A 1 124 ? 9.020 12.353 -0.824 1.00 14.81 124 SER A N 1
ATOM 880 C CA . SER A 1 124 ? 8.415 12.780 0.428 1.00 15.02 124 SER A CA 1
ATOM 881 C C . SER A 1 124 ? 6.940 12.528 0.488 1.00 13.54 124 SER A C 1
ATOM 882 O O . SER A 1 124 ? 6.324 12.805 1.513 1.00 14.49 124 SER A O 1
ATOM 885 N N . THR A 1 125 ? 6.332 12.124 -0.605 1.00 12.94 125 THR A N 1
ATOM 886 C CA . THR A 1 125 ? 4.917 11.855 -0.674 1.00 12.96 125 THR A CA 1
ATOM 887 C C . THR A 1 125 ? 4.544 10.593 -1.383 1.00 10.96 125 THR A C 1
ATOM 888 O O . THR A 1 125 ? 5.345 10.097 -2.220 1.00 10.06 125 THR A O 1
ATOM 892 N N . TRP A 1 126 ? 3.338 10.049 -1.117 1.00 10.23 126 TRP A N 1
ATOM 893 C CA . TRP A 1 126 ? 2.817 8.979 -1.957 1.00 8.88 126 TRP A CA 1
ATOM 894 C C . TRP A 1 126 ? 2.836 9.384 -3.424 1.00 11.42 126 TRP A C 1
ATOM 895 O O . TRP A 1 126 ? 3.137 8.566 -4.285 1.00 10.73 126 TRP A O 1
ATOM 906 N N . LYS A 1 127 ? 2.402 10.603 -3.738 1.00 10.76 127 LYS A N 1
ATOM 907 C CA . LYS A 1 127 ? 2.333 10.974 -5.150 1.00 13.53 127 LYS A CA 1
ATOM 908 C C . LYS A 1 127 ? 3.703 10.915 -5.810 1.00 12.85 127 LYS A C 1
ATOM 909 O O . LYS A 1 127 ? 3.799 10.447 -6.993 1.00 12.61 127 LYS A O 1
ATOM 915 N N . SER A 1 128 ? 4.761 11.308 -5.092 1.00 11.10 128 SER A N 1
ATOM 916 C CA . SER A 1 128 ? 6.107 11.298 -5.642 1.00 11.81 128 SER A CA 1
ATOM 917 C C . SER A 1 128 ? 6.534 9.891 -6.059 1.00 11.18 128 SER A C 1
ATOM 918 O O . SER A 1 128 ? 7.469 9.742 -6.873 1.00 13.75 128 SER A O 1
ATOM 921 N N . LEU A 1 129 ? 5.927 8.884 -5.461 1.00 9.29 129 LEU A N 1
ATOM 922 C CA . LEU A 1 129 ? 6.295 7.504 -5.749 1.00 9.94 129 LEU A CA 1
ATOM 923 C C . LEU A 1 129 ? 5.501 6.827 -6.837 1.00 10.17 129 LEU A C 1
ATOM 924 O O . LEU A 1 129 ? 5.717 5.650 -7.139 1.00 10.37 129 LEU A O 1
ATOM 929 N N . ASN A 1 130 ? 4.539 7.565 -7.408 1.00 11.22 130 ASN A N 1
ATOM 930 C CA . ASN A 1 130 ? 3.705 7.079 -8.493 1.00 10.73 130 ASN A CA 1
ATOM 931 C C . ASN A 1 130 ? 4.144 7.831 -9.719 1.00 11.08 130 ASN A C 1
ATOM 932 O O . ASN A 1 130 ? 3.647 8.844 -10.025 1.00 11.92 130 ASN A O 1
ATOM 937 N N . ASN A 1 131 ? 5.113 7.287 -10.399 1.00 10.33 131 ASN A N 1
ATOM 938 C CA . ASN A 1 131 ? 5.840 7.914 -11.474 1.00 11.06 131 ASN A CA 1
ATOM 939 C C . ASN A 1 131 ? 6.584 6.909 -12.304 1.00 12.04 131 ASN A C 1
ATOM 940 O O . ASN A 1 131 ? 7.160 5.993 -11.783 1.00 10.05 131 ASN A O 1
ATOM 945 N N . LYS A 1 132 ? 6.556 7.054 -13.632 1.00 12.15 132 LYS A N 1
ATOM 946 C CA . LYS A 1 132 ? 7.339 6.153 -14.462 1.00 12.79 132 LYS A CA 1
ATOM 947 C C . LYS A 1 132 ? 8.824 6.225 -14.166 1.00 11.88 132 LYS A C 1
ATOM 948 O O . LYS A 1 132 ? 9.517 5.269 -14.481 1.00 14.39 132 LYS A O 1
ATOM 954 N N . ASP A 1 133 ? 9.305 7.233 -13.478 1.00 11.08 133 ASP A N 1
ATOM 955 C CA . ASP A 1 133 ? 10.725 7.317 -13.163 1.00 11.56 133 ASP A CA 1
ATOM 956 C C . ASP A 1 133 ? 11.036 6.663 -11.804 1.00 11.49 133 ASP A C 1
ATOM 957 O O . ASP A 1 133 ? 12.163 6.788 -11.337 1.00 13.78 133 ASP A O 1
ATOM 962 N N . VAL A 1 134 ? 10.023 6.010 -11.206 1.00 9.23 134 VAL A N 1
ATOM 963 C CA . VAL A 1 134 ? 10.173 5.400 -9.890 1.00 9.43 134 VAL A CA 1
ATOM 964 C C . VAL A 1 134 ? 10.013 3.907 -10.087 1.00 9.00 134 VAL A C 1
ATOM 965 O O . VAL A 1 134 ? 9.166 3.434 -10.871 1.00 10.47 134 VAL A O 1
ATOM 969 N N . THR A 1 135 ? 10.768 3.162 -9.329 1.00 9.42 135 THR A N 1
ATOM 970 C CA . THR A 1 135 ? 10.633 1.744 -9.248 1.00 9.47 135 THR A CA 1
ATOM 971 C C . THR A 1 135 ? 10.199 1.387 -7.843 1.00 8.79 135 THR A C 1
ATOM 972 O O . THR A 1 135 ? 10.875 1.763 -6.886 1.00 9.36 135 THR A O 1
ATOM 976 N N . ILE A 1 136 ? 9.098 0.635 -7.725 1.00 8.67 136 ILE A N 1
ATOM 977 C CA . ILE A 1 136 ? 8.531 0.154 -6.520 1.00 8.58 136 ILE A CA 1
ATOM 978 C C . ILE A 1 136 ? 8.806 -1.316 -6.423 1.00 9.61 136 ILE A C 1
ATOM 979 O O . ILE A 1 136 ? 8.408 -2.049 -7.305 1.00 8.60 136 ILE A O 1
ATOM 984 N N . ALA A 1 137 ? 9.447 -1.786 -5.353 1.00 8.73 137 ALA A N 1
ATOM 985 C CA . ALA A 1 137 ? 9.561 -3.196 -5.131 1.00 10.14 137 ALA A CA 1
ATOM 986 C C . ALA A 1 137 ? 8.412 -3.818 -4.433 1.00 10.21 137 ALA A C 1
ATOM 987 O O . ALA A 1 137 ? 7.735 -3.212 -3.572 1.00 10.84 137 ALA A O 1
ATOM 989 N N . THR A 1 138 ? 8.082 -5.013 -4.867 1.00 10.11 138 THR A N 1
ATOM 990 C CA . THR A 1 138 ? 6.963 -5.768 -4.342 1.00 11.77 138 THR A CA 1
ATOM 991 C C . THR A 1 138 ? 7.402 -7.207 -4.278 1.00 14.20 138 THR A C 1
ATOM 992 O O . THR A 1 138 ? 8.450 -7.596 -4.842 1.00 13.00 138 THR A O 1
ATOM 996 N N . THR A 1 139 ? 6.560 -8.024 -3.638 1.00 14.79 139 THR A N 1
ATOM 997 C CA A THR A 1 139 ? 6.766 -9.471 -3.674 0.50 18.13 139 THR A CA 1
ATOM 998 C CA B THR A 1 139 ? 6.708 -9.480 -3.643 0.50 16.22 139 THR A CA 1
ATOM 999 C C . THR A 1 139 ? 5.700 -10.123 -4.548 1.00 18.33 139 THR A C 1
ATOM 1000 O O . THR A 1 139 ? 4.479 -9.948 -4.374 1.00 17.66 139 THR A O 1
ATOM 1007 N N . LEU A 1 140 ? 6.157 -10.885 -5.550 1.00 18.29 140 LEU A N 1
ATOM 1008 C CA . LEU A 1 140 ? 5.288 -11.403 -6.594 1.00 21.43 140 LEU A CA 1
ATOM 1009 C C . LEU A 1 140 ? 4.113 -12.159 -6.011 1.00 19.86 140 LEU A C 1
ATOM 1010 O O . LEU A 1 140 ? 4.316 -12.979 -5.097 1.00 22.68 140 LEU A O 1
ATOM 1015 N N . GLY A 1 141 ? 2.928 -11.801 -6.467 1.00 21.19 141 GLY A N 1
ATOM 1016 C CA . GLY A 1 141 ? 1.735 -12.611 -6.207 1.00 24.26 141 GLY A CA 1
ATOM 1017 C C . GLY A 1 141 ? 1.079 -12.391 -4.864 1.00 26.51 141 GLY A C 1
ATOM 1018 O O . GLY A 1 141 ? 0.099 -13.101 -4.529 1.00 27.49 141 GLY A O 1
ATOM 1019 N N . THR A 1 142 ? 1.567 -11.399 -4.102 1.00 25.25 142 THR A N 1
ATOM 1020 C CA . THR A 1 142 ? 1.017 -11.073 -2.785 1.00 22.14 142 THR A CA 1
ATOM 1021 C C . THR A 1 142 ? -0.107 -10.031 -2.874 1.00 23.84 142 THR A C 1
ATOM 1022 O O . THR A 1 142 ? -0.329 -9.362 -3.898 1.00 23.58 142 THR A O 1
ATOM 1026 N N . SER A 1 143 ? -0.869 -9.916 -1.801 1.00 23.01 143 SER A N 1
ATOM 1027 C CA . SER A 1 143 ? -1.897 -8.887 -1.759 1.00 24.70 143 SER A CA 1
ATOM 1028 C C . SER A 1 143 ? -1.189 -7.563 -1.668 1.00 21.30 143 SER A C 1
ATOM 1029 O O . SER A 1 143 ? -1.691 -6.606 -2.215 1.00 22.60 143 SER A O 1
ATOM 1032 N N . GLN A 1 144 ? -0.054 -7.500 -0.980 1.00 22.74 144 GLN A N 1
ATOM 1033 C CA . GLN A 1 144 ? 0.736 -6.259 -0.926 1.00 20.92 144 GLN A CA 1
ATOM 1034 C C . GLN A 1 144 ? 1.150 -5.740 -2.289 1.00 18.95 144 GLN A C 1
ATOM 1035 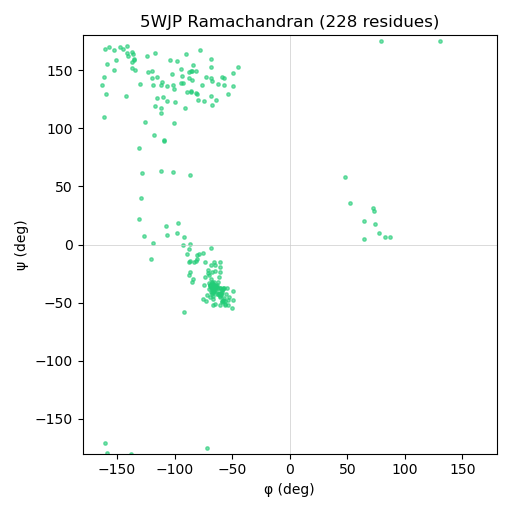O O . GLN A 1 144 ? 1.019 -4.535 -2.577 1.00 17.45 144 GLN A O 1
ATOM 1041 N N . GLU A 1 145 ? 1.470 -6.677 -3.190 1.00 18.99 145 GLU A N 1
ATOM 1042 C CA . GLU A 1 145 ? 1.791 -6.238 -4.564 1.00 18.03 145 GLU A CA 1
ATOM 1043 C C . GLU A 1 145 ? 0.599 -5.665 -5.303 1.00 17.00 145 GLU A C 1
ATOM 1044 O O . GLU A 1 145 ? 0.679 -4.676 -6.046 1.00 17.42 145 GLU A O 1
ATOM 1050 N N . GLU A 1 146 ? -0.588 -6.249 -5.086 1.00 18.18 146 GLU A N 1
ATOM 1051 C CA . GLU A 1 146 ? -1.779 -5.671 -5.693 1.00 19.62 146 GLU A CA 1
ATOM 1052 C C . GLU A 1 146 ? -2.047 -4.234 -5.190 1.00 19.43 146 GLU A C 1
ATOM 1053 O O . GLU A 1 146 ? -2.397 -3.301 -5.930 1.00 16.69 146 GLU A O 1
ATOM 1059 N N . LYS A 1 147 ? -1.777 -4.038 -3.895 1.00 17.80 147 LYS A N 1
ATOM 1060 C CA . LYS A 1 147 ? -1.899 -2.776 -3.366 1.00 17.00 147 LYS A CA 1
ATOM 1061 C C . LYS A 1 147 ? -0.896 -1.763 -3.981 1.00 14.98 147 LYS A C 1
ATOM 1062 O O . LYS A 1 147 ? -1.203 -0.587 -4.213 1.00 14.86 147 LYS A O 1
ATOM 1068 N N . ALA A 1 148 ? 0.323 -2.212 -4.273 1.00 12.30 148 ALA A N 1
ATOM 1069 C CA . ALA A 1 148 ? 1.298 -1.369 -4.880 1.00 12.97 148 ALA A CA 1
ATOM 1070 C C . ALA A 1 148 ? 0.862 -0.954 -6.256 1.00 13.10 148 ALA A C 1
ATOM 1071 O O . ALA A 1 148 ? 1.022 0.212 -6.642 1.00 12.31 148 ALA A O 1
ATOM 1073 N N . LYS A 1 149 ? 0.232 -1.879 -6.975 1.00 12.79 149 LYS A N 1
ATOM 1074 C CA . LYS A 1 149 ? -0.258 -1.494 -8.294 1.00 14.20 149 LYS A CA 1
ATOM 1075 C C . LYS A 1 149 ? -1.360 -0.454 -8.189 1.00 14.80 149 LYS A C 1
ATOM 1076 O O . LYS A 1 149 ? -1.483 0.471 -9.00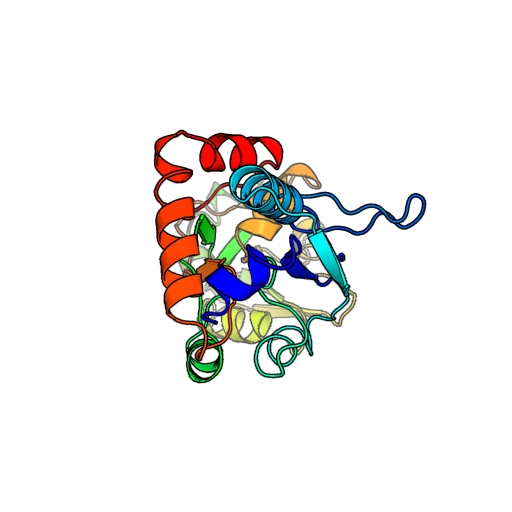9 1.00 15.98 149 LYS A O 1
ATOM 1082 N N . GLU A 1 150 ? -2.222 -0.589 -7.174 1.00 12.54 150 GLU A N 1
ATOM 1083 C CA . GLU A 1 150 ? -3.258 0.426 -6.874 1.00 13.62 150 GLU A CA 1
ATOM 1084 C C . GLU A 1 150 ? -2.681 1.778 -6.506 1.00 12.71 150 GLU A C 1
ATOM 1085 O O . GLU A 1 150 ? -3.115 2.804 -7.018 1.00 13.21 150 GLU A O 1
ATOM 1091 N N . PHE A 1 151 ? -1.620 1.806 -5.686 1.00 11.90 151 PHE A N 1
ATOM 1092 C CA . PHE A 1 151 ? -1.135 3.087 -5.187 1.00 12.32 151 PHE A CA 1
ATOM 1093 C C . PHE A 1 151 ? -0.192 3.768 -6.173 1.00 10.31 151 PHE A C 1
ATOM 1094 O O . PHE A 1 151 ? -0.037 5.018 -6.133 1.00 12.68 151 PHE A O 1
ATOM 1102 N N . PHE A 1 152 ? 0.525 2.956 -6.953 1.00 10.55 152 PHE A N 1
ATOM 1103 C CA . PHE A 1 152 ? 1.559 3.423 -7.867 1.00 10.58 152 PHE A CA 1
ATOM 1104 C C . PHE A 1 152 ? 1.333 2.871 -9.226 1.00 11.14 152 PHE A C 1
ATOM 1105 O O . PHE A 1 152 ? 2.202 2.218 -9.803 1.00 10.34 152 PHE A O 1
ATOM 1113 N N . PRO A 1 153 ? 0.196 3.211 -9.820 1.00 12.80 153 PRO A N 1
ATOM 1114 C CA . PRO A 1 153 ? -0.064 2.653 -11.114 1.00 14.29 153 PRO A CA 1
ATOM 1115 C C . PRO A 1 153 ? 0.894 3.065 -12.241 1.00 12.95 153 PRO A C 1
ATOM 1116 O O . PRO A 1 153 ? 0.965 2.300 -13.228 1.00 14.32 153 PRO A O 1
ATOM 1120 N N . LEU A 1 154 ? 1.571 4.198 -12.107 1.00 12.78 154 LEU A N 1
ATOM 1121 C CA . LEU A 1 154 ? 2.503 4.639 -13.117 1.00 12.04 154 LEU A CA 1
ATOM 1122 C C . LEU A 1 154 ? 3.933 4.107 -12.963 1.00 11.23 154 LEU A C 1
ATOM 1123 O O . LEU A 1 154 ? 4.733 4.296 -13.837 1.00 11.59 154 LEU A O 1
ATOM 1128 N N . SER A 1 155 ? 4.269 3.564 -11.803 1.00 11.11 155 SER A N 1
ATOM 1129 C CA . SER A 1 155 ? 5.583 3.201 -11.493 1.00 9.76 155 SER A CA 1
ATOM 1130 C C . SER A 1 155 ? 5.967 1.873 -12.004 1.00 9.40 155 SER A C 1
ATOM 1131 O O . SER A 1 155 ? 5.124 0.997 -12.261 1.00 11.64 155 SER A O 1
ATOM 1134 N N . LYS A 1 156 ? 7.246 1.709 -12.201 1.00 10.40 156 LYS A N 1
ATOM 1135 C CA . LYS A 1 156 ? 7.744 0.431 -12.580 1.00 11.52 156 LYS A CA 1
ATOM 1136 C C . LYS A 1 156 ? 7.762 -0.464 -11.372 1.00 12.16 156 LYS A C 1
ATOM 1137 O O . LYS A 1 156 ? 8.105 0.011 -10.309 1.00 14.11 156 LYS A O 1
ATOM 1143 N N . LEU A 1 157 ? 7.355 -1.711 -11.503 1.00 12.97 157 LEU A N 1
ATOM 1144 C CA . LEU A 1 157 ? 7.426 -2.650 -10.399 1.00 13.47 157 LEU A CA 1
ATOM 1145 C C . LEU A 1 157 ? 8.574 -3.570 -10.450 1.00 13.74 157 LEU A C 1
ATOM 1146 O O . LEU A 1 157 ? 8.881 -4.128 -11.543 1.00 16.21 157 LEU A O 1
ATOM 1151 N N . GLN A 1 158 ? 9.250 -3.722 -9.338 1.00 11.44 158 GLN A N 1
ATOM 1152 C CA . GLN A 1 158 ? 10.434 -4.599 -9.222 1.00 12.57 158 GLN A CA 1
ATOM 1153 C C . GLN A 1 158 ? 9.874 -5.746 -8.361 1.00 12.09 158 GLN A C 1
ATOM 1154 O O . GLN A 1 158 ? 9.925 -5.728 -7.126 1.00 11.50 158 GLN A O 1
ATOM 1160 N N . SER A 1 159 ? 9.337 -6.761 -9.017 1.00 11.65 159 SER A N 1
ATOM 1161 C CA . SER A 1 159 ? 8.512 -7.743 -8.362 1.00 11.50 159 SER A CA 1
ATOM 1162 C C . SER A 1 159 ? 9.342 -9.008 -8.095 1.00 14.12 159 SER A C 1
ATOM 1163 O O . SER A 1 159 ? 9.598 -9.766 -9.027 1.00 13.55 159 SER A O 1
ATOM 1166 N N . VAL A 1 160 ? 9.740 -9.213 -6.844 1.00 11.96 160 VAL A N 1
ATOM 1167 C CA . VAL A 1 160 ? 10.674 -10.240 -6.542 1.00 12.97 160 VAL A CA 1
ATOM 1168 C C . VAL A 1 160 ? 9.993 -11.427 -5.964 1.00 14.12 160 VAL A C 1
ATOM 1169 O O . VAL A 1 160 ? 8.994 -11.398 -5.251 1.00 15.86 160 VAL A O 1
ATOM 1173 N N . GLU A 1 161 ? 10.563 -12.550 -6.285 1.00 14.71 161 GLU A N 1
ATOM 1174 C CA . GLU A 1 161 ? 9.987 -13.756 -5.882 1.00 16.03 161 GLU A CA 1
ATOM 1175 C C . GLU A 1 161 ? 10.408 -14.178 -4.472 1.00 20.69 161 GLU A C 1
ATOM 1176 O O . GLU A 1 161 ? 11.592 -14.268 -4.128 1.00 19.18 161 GLU A O 1
ATOM 1182 N N . SER A 1 162 ? 9.366 -14.518 -3.724 1.00 25.81 162 SER A N 1
ATOM 1183 C CA . SER A 1 162 ? 9.503 -14.937 -2.371 1.00 33.72 162 SER A CA 1
ATOM 1184 C C . SER A 1 162 ? 10.447 -16.147 -2.367 1.00 38.09 162 SER A C 1
ATOM 1185 O O . SER A 1 162 ? 10.341 -17.010 -3.252 1.00 31.04 162 SER A O 1
ATOM 1188 N N . PRO A 1 163 ? 11.385 -16.208 -1.410 1.00 38.41 163 PRO A N 1
ATOM 1189 C CA . PRO A 1 163 ? 11.396 -15.371 -0.199 1.00 39.53 163 PRO A CA 1
ATOM 1190 C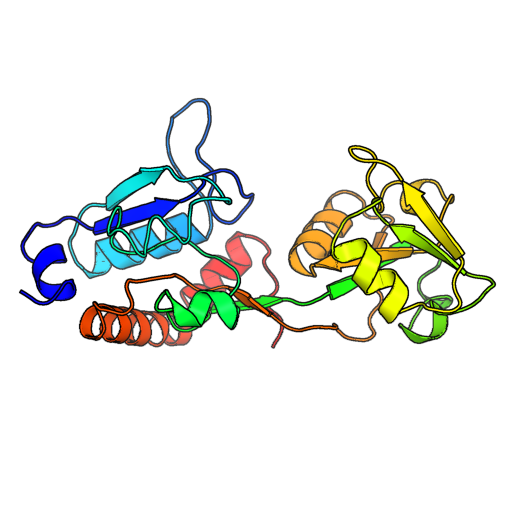 C . PRO A 1 163 ? 12.300 -14.119 -0.277 1.00 39.78 163 PRO A C 1
ATOM 1191 O O . PRO A 1 163 ? 12.602 -13.569 0.778 1.00 41.29 163 PRO A O 1
ATOM 1195 N N . ALA A 1 164 ? 12.703 -13.658 -1.483 1.00 32.54 164 ALA A N 1
ATOM 1196 C CA . ALA A 1 164 ? 13.329 -12.324 -1.630 1.00 30.67 164 ALA A CA 1
ATOM 1197 C C . ALA A 1 164 ? 12.339 -11.321 -1.071 1.00 24.87 164 ALA A C 1
ATOM 1198 O O . ALA A 1 164 ? 11.102 -11.453 -1.157 1.00 24.17 164 ALA A O 1
ATOM 1200 N N . ARG A 1 165 ? 12.868 -10.290 -0.411 1.00 23.64 165 ARG A N 1
ATOM 1201 C CA . ARG A 1 165 ? 11.994 -9.332 0.237 1.00 21.91 165 ARG A CA 1
ATOM 1202 C C . ARG A 1 165 ? 12.095 -7.989 -0.532 1.00 16.12 165 ARG A C 1
ATOM 1203 O O . ARG A 1 165 ? 13.102 -7.635 -1.029 1.00 14.87 165 ARG A O 1
ATOM 1211 N N . ASP A 1 166 ? 10.949 -7.367 -0.676 1.00 19.48 166 ASP A N 1
ATOM 1212 C CA . ASP A 1 166 ? 10.784 -6.054 -1.306 1.00 16.63 166 ASP A CA 1
ATOM 1213 C C . ASP A 1 166 ? 11.764 -5.021 -0.761 1.00 14.43 166 ASP A C 1
ATOM 1214 O O . ASP A 1 166 ? 12.449 -4.374 -1.472 1.00 11.14 166 ASP A O 1
ATOM 1219 N N . PHE A 1 167 ? 11.869 -4.953 0.565 1.00 14.49 167 PHE A N 1
ATOM 1220 C CA . PHE A 1 167 ? 12.657 -3.913 1.142 1.00 15.18 167 PHE A CA 1
ATOM 1221 C C . PHE A 1 167 ? 14.125 -4.056 0.864 1.00 14.24 167 PHE A C 1
ATOM 1222 O O . PHE A 1 167 ? 14.823 -3.081 0.804 1.00 13.84 167 PHE A O 1
ATOM 1230 N N . GLN A 1 168 ? 14.594 -5.289 0.576 1.00 16.27 168 GLN A N 1
ATOM 1231 C CA A GLN A 1 168 ? 15.985 -5.485 0.220 0.50 16.56 168 GLN A CA 1
ATOM 1232 C CA B GLN A 1 168 ? 15.990 -5.444 0.229 0.50 15.12 168 GLN A CA 1
ATOM 1233 C C . GLN A 1 168 ? 16.302 -4.872 -1.101 1.00 15.04 168 GLN A C 1
ATOM 1234 O O . GLN A 1 168 ? 17.399 -4.467 -1.381 1.00 15.23 168 GLN A O 1
ATOM 1245 N N . GLU A 1 169 ? 15.296 -4.778 -1.984 1.00 12.79 169 GLU A N 1
ATOM 1246 C CA . GLU A 1 169 ? 15.568 -4.125 -3.208 1.00 12.52 169 GLU A CA 1
ATOM 1247 C C . GLU A 1 169 ? 15.844 -2.649 -3.052 1.00 11.60 169 GLU A C 1
ATOM 1248 O O . GLU A 1 169 ? 16.624 -1.941 -3.746 1.00 11.93 169 GLU A O 1
ATOM 1254 N N . VAL A 1 170 ? 15.063 -2.081 -2.092 1.00 12.58 170 VAL A N 1
ATOM 1255 C CA . VAL A 1 170 ? 15.285 -0.701 -1.752 1.00 12.65 170 VAL A CA 1
ATOM 1256 C C . VAL A 1 170 ? 16.672 -0.496 -1.101 1.00 12.48 170 VAL A C 1
ATOM 1257 O O . VAL A 1 170 ? 17.397 0.402 -1.516 1.00 12.05 170 VAL A O 1
ATOM 1261 N N . LEU A 1 171 ? 17.037 -1.430 -0.242 1.00 13.69 171 LEU A N 1
ATOM 1262 C CA . LEU A 1 171 ? 18.349 -1.257 0.408 1.00 14.32 171 LEU A CA 1
ATOM 1263 C C . LEU A 1 171 ? 19.477 -1.339 -0.651 1.00 16.42 171 LEU A C 1
ATOM 1264 O O . LEU A 1 171 ? 20.484 -0.661 -0.563 1.00 19.20 171 LEU A O 1
ATOM 1269 N N . ALA A 1 172 ? 19.284 -2.191 -1.670 1.00 16.28 172 ALA A N 1
ATOM 1270 C CA . ALA A 1 172 ? 20.244 -2.439 -2.685 1.00 16.60 172 ALA A CA 1
ATOM 1271 C C . ALA A 1 172 ? 20.265 -1.397 -3.757 1.00 18.64 172 ALA A C 1
ATOM 1272 O O . ALA A 1 172 ? 21.137 -1.399 -4.595 1.00 23.36 172 ALA A O 1
ATOM 1274 N N . GLY A 1 173 ? 19.312 -0.458 -3.805 1.00 15.60 173 GLY A N 1
ATOM 1275 C CA . GLY A 1 173 ? 19.222 0.427 -4.910 1.00 15.45 173 GLY A CA 1
ATOM 1276 C C . GLY A 1 173 ? 18.581 -0.145 -6.205 1.00 14.16 173 GLY A C 1
ATOM 1277 O O . GLY A 1 173 ? 18.669 0.478 -7.202 1.00 21.32 173 GLY A O 1
ATOM 1278 N N . ARG A 1 174 ? 17.987 -1.299 -6.160 1.00 15.28 174 ARG A N 1
ATOM 1279 C CA . ARG A 1 174 ? 17.228 -1.848 -7.297 1.00 16.87 174 ARG A CA 1
ATOM 1280 C C . ARG A 1 174 ? 15.788 -1.382 -7.325 1.00 18.38 174 ARG A C 1
ATOM 1281 O O . ARG A 1 174 ? 15.019 -1.752 -8.245 1.00 21.50 174 ARG A O 1
ATOM 1289 N N . ALA A 1 175 ? 15.409 -0.561 -6.359 1.00 14.33 175 ALA A N 1
ATOM 1290 C CA . ALA A 1 175 ? 14.064 0.017 -6.351 1.00 13.47 175 ALA A CA 1
ATOM 1291 C C . ALA A 1 175 ? 14.165 1.242 -5.491 1.00 12.70 175 ALA A C 1
ATOM 1292 O O . ALA A 1 175 ? 14.988 1.315 -4.591 1.00 12.99 175 ALA A O 1
ATOM 1294 N N . ASP A 1 176 ? 13.261 2.192 -5.724 1.00 11.45 176 ASP A N 1
ATOM 1295 C CA . ASP A 1 176 ? 13.241 3.474 -4.947 1.00 10.55 176 ASP A CA 1
ATOM 1296 C C . ASP A 1 176 ? 12.466 3.334 -3.623 1.00 10.06 176 ASP A C 1
ATOM 1297 O O . ASP A 1 176 ? 12.765 3.995 -2.630 1.00 10.42 176 ASP A O 1
ATOM 1302 N N . GLY A 1 177 ? 11.458 2.497 -3.599 1.00 9.32 177 GLY A N 1
ATOM 1303 C CA . GLY A 1 177 ? 10.643 2.347 -2.410 1.00 8.84 177 GLY A CA 1
ATOM 1304 C C . GLY A 1 177 ? 9.894 1.043 -2.458 1.00 9.20 177 GLY A C 1
ATOM 1305 O O . GLY A 1 177 ? 9.845 0.319 -3.492 1.00 9.69 177 GLY A O 1
ATOM 1306 N N . ASN A 1 178 ? 9.348 0.740 -1.313 1.00 8.72 178 ASN A N 1
ATOM 1307 C CA . ASN A 1 178 ? 8.413 -0.351 -1.142 1.00 10.04 178 ASN A CA 1
ATOM 1308 C C . ASN A 1 178 ? 7.383 0.022 -0.121 1.00 10.23 178 ASN A C 1
ATOM 1309 O O . ASN A 1 178 ? 7.500 1.033 0.534 1.00 9.78 178 ASN A O 1
ATOM 1314 N N . ILE A 1 179 ? 6.325 -0.795 -0.055 1.00 9.19 179 ILE A N 1
ATOM 1315 C CA . ILE A 1 179 ? 5.275 -0.558 0.937 1.00 9.70 179 ILE A CA 1
ATOM 1316 C C . ILE A 1 179 ? 5.130 -1.712 1.877 1.00 10.76 179 ILE A C 1
ATOM 1317 O O . ILE A 1 179 ? 5.329 -2.857 1.516 1.00 11.18 179 ILE A O 1
ATOM 1322 N N . THR A 1 180 ? 4.740 -1.433 3.113 1.00 9.31 180 THR A N 1
ATOM 1323 C CA . THR A 1 180 ? 4.517 -2.483 4.059 1.00 11.19 180 THR A CA 1
ATOM 1324 C C . THR A 1 180 ? 3.609 -1.942 5.140 1.00 10.77 180 THR A C 1
ATOM 1325 O O . THR A 1 180 ? 3.251 -0.787 5.067 1.00 9.74 180 THR A O 1
ATOM 1329 N N . SER A 1 181 ? 3.266 -2.743 6.153 1.00 10.03 181 SER A N 1
ATOM 1330 C CA . SER A 1 181 ? 2.532 -2.237 7.268 1.00 10.64 181 SER A CA 1
ATOM 1331 C C . SER A 1 181 ? 3.415 -1.283 8.078 1.00 9.25 181 SER A C 1
ATOM 1332 O O . SER A 1 181 ? 4.638 -1.462 8.145 1.00 9.68 181 SER A O 1
ATOM 1335 N N . SER A 1 182 ? 2.775 -0.341 8.763 1.00 10.35 182 SER A N 1
ATOM 1336 C CA . SER A 1 182 ? 3.484 0.592 9.656 1.00 8.89 182 SER A CA 1
ATOM 1337 C C . SER A 1 182 ? 4.200 -0.238 10.715 1.00 9.25 182 SER A C 1
ATOM 1338 O O . SER A 1 182 ? 5.294 0.061 11.139 1.00 9.38 182 SER A O 1
ATOM 1341 N N . THR A 1 183 ? 3.535 -1.292 11.172 1.00 9.98 183 THR A N 1
ATOM 1342 C CA . THR A 1 183 ? 4.103 -2.170 12.167 1.00 10.70 183 THR A CA 1
ATOM 1343 C C . THR A 1 183 ? 5.422 -2.722 11.722 1.00 11.83 183 THR A C 1
ATOM 1344 O O . THR A 1 183 ? 6.442 -2.696 12.447 1.00 12.38 183 THR A O 1
ATOM 1348 N N . GLU A 1 184 ? 5.471 -3.294 10.518 1.00 11.68 184 GLU A N 1
ATOM 1349 C CA . GLU A 1 184 ? 6.691 -3.826 10.054 1.00 11.61 184 GLU A CA 1
ATOM 1350 C C . GLU A 1 184 ? 7.683 -2.747 9.729 1.00 10.71 184 GLU A C 1
ATOM 1351 O O . GLU A 1 184 ? 8.910 -2.840 9.956 1.00 11.17 184 GLU A O 1
ATOM 1357 N N . ALA A 1 185 ? 7.211 -1.639 9.149 1.00 9.64 185 ALA A N 1
ATOM 1358 C CA . ALA A 1 185 ? 8.120 -0.557 8.854 1.00 9.00 185 ALA A CA 1
ATOM 1359 C C . ALA A 1 185 ? 8.838 -0.020 10.086 1.00 9.33 185 ALA A C 1
ATOM 1360 O O . ALA A 1 185 ? 9.999 0.347 9.995 1.00 12.10 185 ALA A O 1
ATOM 1362 N N . ASN A 1 186 ? 8.096 0.095 11.158 1.00 9.89 186 ASN A N 1
ATOM 1363 C CA . ASN A 1 186 ? 8.691 0.580 12.414 1.00 11.49 186 ASN A CA 1
ATOM 1364 C C . ASN A 1 186 ? 9.785 -0.336 12.935 1.00 13.08 186 ASN A C 1
ATOM 1365 O O . ASN A 1 186 ? 10.750 0.148 13.523 1.00 14.49 186 ASN A O 1
ATOM 1370 N N . LYS A 1 187 ? 9.660 -1.652 12.682 1.00 12.94 187 LYS A N 1
ATOM 1371 C CA . LYS A 1 187 ? 10.758 -2.609 12.957 1.00 14.84 187 LYS A CA 1
ATOM 1372 C C . LYS A 1 187 ? 11.883 -2.429 11.973 1.00 14.03 187 LYS A C 1
ATOM 1373 O O . LYS A 1 187 ? 13.072 -2.470 12.353 1.00 16.89 187 LYS A O 1
ATOM 1379 N N . LEU A 1 188 ? 11.562 -2.258 10.687 1.00 12.06 188 LEU A N 1
ATOM 1380 C CA . LEU A 1 188 ? 12.565 -2.238 9.674 1.00 12.67 188 LEU A CA 1
ATOM 1381 C C . LEU A 1 188 ? 13.542 -1.053 9.746 1.00 11.80 188 LEU A C 1
ATOM 1382 O O . LEU A 1 188 ? 14.673 -1.129 9.366 1.00 11.86 188 LEU A O 1
ATOM 1387 N N . VAL A 1 189 ? 13.025 0.126 10.132 1.00 12.20 189 VAL A N 1
ATOM 1388 C CA . VAL A 1 189 ? 13.844 1.324 10.193 1.00 13.54 189 VAL A CA 1
ATOM 1389 C C . VAL A 1 189 ? 14.838 1.234 11.370 1.00 12.67 189 VAL A C 1
ATOM 1390 O O . VAL A 1 189 ? 15.748 1.995 11.380 1.00 15.33 189 VAL A O 1
ATOM 1394 N N . VAL A 1 190 ? 14.505 0.438 12.398 1.00 15.24 190 VAL A N 1
ATOM 1395 C CA . VAL A 1 190 ? 15.488 0.091 13.497 1.00 17.07 190 VAL A CA 1
ATOM 1396 C C . VAL A 1 190 ? 16.503 -0.880 12.955 1.00 18.12 190 VAL A C 1
ATOM 1397 O O . VAL A 1 190 ? 17.663 -0.649 13.101 1.00 19.06 190 VAL A O 1
ATOM 1401 N N . LYS A 1 191 ? 16.096 -1.959 12.279 1.00 17.17 191 LYS A N 1
ATOM 1402 C CA . LYS A 1 191 ? 17.055 -2.911 11.761 1.00 18.55 191 LYS A CA 1
ATOM 1403 C C . LYS A 1 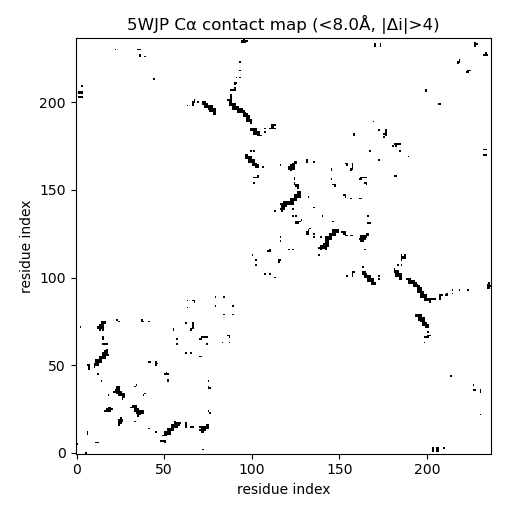191 ? 17.918 -2.422 10.672 1.00 18.68 191 LYS A C 1
ATOM 1404 O O . LYS A 1 191 ? 19.042 -2.957 10.468 1.00 19.46 191 LYS A O 1
ATOM 1410 N N . TYR A 1 192 ? 17.369 -1.518 9.845 1.00 16.22 192 TYR A N 1
ATOM 1411 C CA . TYR A 1 192 ? 18.077 -0.989 8.730 1.00 16.13 192 TYR A CA 1
ATOM 1412 C C . TYR A 1 192 ? 17.945 0.508 8.776 1.00 18.88 192 TYR A C 1
ATOM 1413 O O . TYR A 1 192 ? 17.036 1.092 8.136 1.00 17.37 192 TYR A O 1
ATOM 1422 N N . PRO A 1 193 ? 18.765 1.191 9.556 1.00 17.84 193 PRO A N 1
ATOM 1423 C CA . PRO A 1 193 ? 18.625 2.619 9.781 1.00 20.58 193 PRO A CA 1
ATOM 1424 C C . PRO A 1 193 ? 18.920 3.484 8.561 1.00 19.56 193 PRO A C 1
ATOM 1425 O O . PRO A 1 193 ? 18.705 4.679 8.617 1.00 18.42 193 PRO A O 1
ATOM 1429 N N . GLN A 1 194 ? 19.333 2.912 7.436 1.00 16.93 194 GLN A N 1
ATOM 1430 C CA . GLN A 1 194 ? 19.322 3.636 6.190 1.00 16.43 194 GLN A CA 1
ATOM 1431 C C . GLN A 1 194 ? 17.908 3.776 5.598 1.00 13.79 194 GLN A C 1
ATOM 1432 O O . GLN A 1 194 ? 17.771 4.528 4.623 1.00 13.39 194 GLN A O 1
ATOM 1438 N N . LEU A 1 195 ? 16.899 3.123 6.171 1.00 11.62 195 LEU A N 1
ATOM 1439 C CA . LEU A 1 195 ? 15.523 3.256 5.671 1.00 11.83 195 LEU A CA 1
ATOM 1440 C C . LEU A 1 195 ? 14.764 4.320 6.429 1.00 12.43 195 LEU A C 1
ATOM 1441 O O . LEU A 1 195 ? 15.017 4.592 7.580 1.00 12.13 195 LEU A O 1
ATOM 1446 N N . ALA A 1 196 ? 13.813 4.925 5.738 1.00 11.09 196 ALA A N 1
ATOM 1447 C CA . ALA A 1 196 ? 12.851 5.814 6.385 1.00 10.04 196 ALA A CA 1
ATOM 1448 C C . ALA A 1 196 ? 11.450 5.576 5.875 1.00 10.30 196 ALA A C 1
ATOM 1449 O O . ALA A 1 196 ? 11.270 5.296 4.691 1.00 9.99 196 ALA A O 1
ATOM 1451 N N . ILE A 1 197 ? 10.490 5.855 6.724 1.00 9.01 197 ILE A N 1
ATOM 1452 C CA . ILE A 1 197 ? 9.109 5.918 6.374 1.00 8.98 197 ILE A CA 1
ATOM 1453 C C . ILE A 1 197 ? 8.814 7.270 5.733 1.00 8.96 197 ILE A C 1
ATOM 1454 O O . ILE A 1 197 ? 9.063 8.374 6.317 1.00 8.92 197 ILE A O 1
ATOM 1459 N N . VAL A 1 198 ? 8.165 7.254 4.559 1.00 7.95 198 VAL A N 1
ATOM 1460 C CA . VAL A 1 198 ? 7.733 8.485 3.881 1.00 9.43 198 VAL A CA 1
ATOM 1461 C C . VAL A 1 198 ? 6.624 9.169 4.708 1.00 9.02 198 VAL A C 1
ATOM 1462 O O . VAL A 1 198 ? 5.644 8.558 5.013 1.00 10.52 198 VAL A O 1
ATOM 1466 N N . PRO A 1 199 ? 6.856 10.395 5.146 1.00 9.84 199 PRO A N 1
ATOM 1467 C CA . PRO A 1 199 ? 5.939 10.982 6.156 1.00 11.38 199 PRO A CA 1
ATOM 1468 C C . PRO A 1 199 ? 4.732 11.663 5.517 1.00 13.14 199 PRO A C 1
ATOM 1469 O O . PRO A 1 199 ? 4.529 12.883 5.685 1.00 17.58 199 PRO A O 1
ATOM 1473 N N . ASP A 1 200 ? 3.956 10.901 4.783 1.00 12.01 200 ASP A N 1
ATOM 1474 C CA . ASP A 1 200 ? 2.806 11.415 4.074 1.00 12.27 200 ASP A CA 1
ATOM 1475 C C . ASP A 1 200 ? 1.619 10.599 4.371 1.00 11.22 200 ASP A C 1
ATOM 1476 O O . ASP A 1 200 ? 0.776 10.414 3.532 1.00 11.63 200 ASP A O 1
ATOM 1481 N N . GLY A 1 201 ? 1.470 10.181 5.633 1.00 12.18 201 GLY A N 1
ATOM 1482 C CA . GLY A 1 201 ? 0.287 9.462 6.022 1.00 12.82 201 GLY A CA 1
ATOM 1483 C C . GLY A 1 201 ? 0.257 8.018 5.645 1.00 13.08 201 GLY A C 1
ATOM 1484 O O . GLY A 1 201 ? 1.137 7.515 5.009 1.00 11.10 201 GLY A O 1
ATOM 1485 N N . GLU A 1 202 ? -0.776 7.336 6.096 1.00 13.06 202 GLU A N 1
ATOM 1486 C CA . GLU A 1 202 ? -0.889 5.885 5.945 1.00 14.87 202 GLU A CA 1
ATOM 1487 C C . GLU A 1 202 ? -2.120 5.554 5.139 1.00 14.86 202 GLU A C 1
ATOM 1488 O O . GLU A 1 202 ? -3.113 6.283 5.159 1.00 19.42 202 GLU A O 1
ATOM 1494 N N . LYS A 1 203 ? -2.036 4.551 4.323 1.00 13.00 203 LYS A N 1
ATOM 1495 C CA . LYS A 1 203 ? -3.163 4.103 3.609 1.00 13.17 203 LYS A CA 1
ATOM 1496 C C . LYS A 1 203 ? -3.746 2.833 4.162 1.00 13.01 203 LYS A C 1
ATOM 1497 O O . LYS A 1 203 ? -3.042 2.075 4.829 1.00 13.83 203 LYS A O 1
ATOM 1503 N N . ASN A 1 204 ? -5.018 2.581 3.854 1.00 13.07 204 ASN A N 1
ATOM 1504 C CA . ASN A 1 204 ? -5.764 1.434 4.298 1.00 13.70 204 ASN A CA 1
ATOM 1505 C C . ASN A 1 204 ? -5.630 1.169 5.804 1.00 12.78 204 ASN A C 1
ATOM 1506 O O . ASN A 1 204 ? -5.154 0.081 6.182 1.00 12.12 204 ASN A O 1
ATOM 1511 N N . PRO A 1 205 ? -5.990 2.140 6.600 1.00 12.91 205 PRO A N 1
ATOM 1512 C CA . PRO A 1 205 ? -5.985 1.893 8.060 1.00 12.80 205 PRO A CA 1
ATOM 1513 C C . PRO A 1 205 ? -6.671 0.642 8.507 1.00 12.53 205 PRO A C 1
ATOM 1514 O O . PRO A 1 205 ? -7.719 0.209 7.948 1.00 12.38 205 PRO A O 1
ATOM 1518 N N . ALA A 1 206 ? -6.025 -0.066 9.430 1.00 11.11 206 ALA A N 1
ATOM 1519 C CA . ALA A 1 206 ? -6.578 -1.305 9.912 1.00 11.07 206 ALA A CA 1
ATOM 1520 C C . ALA A 1 206 ? -6.337 -1.457 11.419 1.00 10.77 206 ALA A C 1
ATOM 1521 O O . ALA A 1 206 ? -5.581 -0.708 11.997 1.00 10.75 206 ALA A O 1
ATOM 1523 N N . PHE A 1 207 ? -7.058 -2.387 12.013 1.00 10.33 207 PHE A N 1
ATOM 1524 C CA . PHE A 1 207 ? -7.118 -2.456 13.455 1.00 9.67 207 PHE A CA 1
ATOM 1525 C C . PHE A 1 207 ? -6.832 -3.857 13.886 1.00 9.76 207 PHE A C 1
ATOM 1526 O O . PHE A 1 207 ? -7.338 -4.799 13.314 1.00 10.35 207 PHE A O 1
ATOM 1534 N N . LEU A 1 208 ? -6.037 -3.968 14.934 1.00 8.56 208 LEU A N 1
ATOM 1535 C CA . LEU A 1 208 ? -5.801 -5.279 15.660 1.00 8.98 208 LEU A CA 1
ATOM 1536 C C . LEU A 1 208 ? -6.795 -5.356 16.780 1.00 9.29 208 LEU A C 1
ATOM 1537 O O . LEU A 1 208 ? -7.097 -4.376 17.452 1.00 8.14 208 LEU A O 1
ATOM 1542 N N . ALA A 1 209 ? -7.356 -6.538 16.970 1.00 8.12 209 ALA A N 1
ATOM 1543 C CA . ALA A 1 209 ? -8.239 -6.815 18.045 1.00 8.25 209 ALA A CA 1
ATOM 1544 C C . ALA A 1 209 ? -8.224 -8.293 18.295 1.00 8.44 209 ALA A C 1
ATOM 1545 O O . ALA A 1 209 ? -7.584 -9.084 17.539 1.00 9.13 209 ALA A O 1
ATOM 1547 N N . MET A 1 210 ? -8.844 -8.654 19.407 1.00 8.24 210 MET A N 1
ATOM 1548 C CA . MET A 1 210 ? -8.994 -10.060 19.802 1.00 8.32 210 MET A CA 1
ATOM 1549 C C . MET A 1 210 ? -10.362 -10.583 19.302 1.00 7.38 210 MET A C 1
ATOM 1550 O O . MET A 1 210 ? -11.350 -9.868 19.252 1.00 8.14 210 MET A O 1
ATOM 1555 N N . MET A 1 211 ? -10.353 -11.810 18.804 1.00 8.08 211 MET A N 1
ATOM 1556 C CA . MET A 1 211 ? -11.545 -12.503 18.491 1.00 7.81 211 MET A CA 1
ATOM 1557 C C . MET A 1 211 ? -12.150 -13.285 19.615 1.00 7.65 211 MET A C 1
ATOM 1558 O O . MET A 1 211 ? -11.420 -13.877 20.416 1.00 8.30 211 MET A O 1
ATOM 1563 N N . VAL A 1 212 ? -13.489 -13.290 19.642 1.00 7.36 212 VAL A N 1
ATOM 1564 C CA . VAL A 1 212 ? -14.275 -14.133 20.539 1.00 7.73 212 VAL A CA 1
ATOM 1565 C C . VAL A 1 212 ? -15.426 -14.728 19.675 1.00 8.11 212 VAL A C 1
ATOM 1566 O O . VAL A 1 212 ? -15.644 -14.266 18.599 1.00 9.13 212 VAL A O 1
ATOM 1570 N N . SER A 1 213 ? -16.083 -15.770 20.158 1.00 8.84 213 SER A N 1
ATOM 1571 C CA . SER A 1 213 ? -17.226 -16.313 19.424 1.00 9.79 213 SER A CA 1
ATOM 1572 C C . SER A 1 213 ? -18.307 -15.270 19.236 1.00 10.84 213 SER A C 1
ATOM 1573 O O . SER A 1 213 ? -18.640 -14.568 20.170 1.00 10.81 213 SER A O 1
ATOM 1576 N N . LYS A 1 214 ? -18.960 -15.319 18.086 1.00 13.54 214 LYS A N 1
ATOM 1577 C CA . LYS A 1 214 ? -20.124 -14.467 17.895 1.00 14.83 214 LYS A CA 1
ATOM 1578 C C . LYS A 1 214 ? -21.258 -14.849 18.844 1.00 16.19 214 LYS A C 1
ATOM 1579 O O . LYS A 1 214 ? -22.167 -14.065 19.110 1.00 19.86 214 LYS A O 1
ATOM 1585 N N . ASN A 1 215 ? -21.191 -16.019 19.384 1.00 13.97 215 ASN A N 1
ATOM 1586 C CA . ASN A 1 215 ? -22.236 -16.489 20.328 1.00 17.13 215 ASN A CA 1
ATOM 1587 C C . ASN A 1 215 ? -21.959 -16.067 21.730 1.00 16.56 215 ASN A C 1
ATOM 1588 O O . ASN A 1 215 ? -22.818 -16.239 22.605 1.00 18.45 215 ASN A O 1
ATOM 1593 N N . ASP A 1 216 ? -20.748 -15.609 22.023 1.00 13.46 216 ASP A N 1
ATOM 1594 C CA . ASP A 1 216 ? -20.332 -15.230 23.374 1.00 12.51 216 ASP A CA 1
ATOM 1595 C C . ASP A 1 216 ? -20.332 -13.722 23.597 1.00 11.27 216 ASP A C 1
ATOM 1596 O O . ASP A 1 216 ? -19.384 -13.074 23.907 1.00 12.69 216 ASP A O 1
ATOM 1601 N N . GLN A 1 217 ? -21.524 -13.152 23.470 1.00 12.04 217 GLN A N 1
ATOM 1602 C CA . GLN A 1 217 ? -21.711 -11.731 23.447 1.00 13.71 217 GLN A CA 1
ATOM 1603 C C . GLN A 1 217 ? -21.400 -11.054 24.789 1.00 10.63 217 GLN A C 1
ATOM 1604 O O . GLN A 1 217 ? -20.825 -9.955 24.798 1.00 11.20 217 GLN A O 1
ATOM 1610 N N . VAL A 1 218 ? -21.805 -11.667 25.923 1.00 10.97 218 VAL A N 1
ATOM 1611 C CA . VAL A 1 218 ? -21.540 -11.085 27.230 1.00 10.30 218 VAL A CA 1
ATOM 1612 C C . VAL A 1 218 ? -20.043 -11.077 27.543 1.00 10.02 218 VAL A C 1
ATOM 1613 O O . VAL A 1 218 ? -19.541 -10.107 27.968 1.00 9.35 218 VAL A O 1
ATOM 1617 N N . TRP A 1 219 ? -19.351 -12.148 27.154 1.00 9.48 219 TRP A N 1
ATOM 1618 C CA . TRP A 1 219 ? -17.935 -12.231 27.251 1.00 9.60 219 TRP A CA 1
ATOM 1619 C C . TRP A 1 219 ? -17.262 -11.152 26.400 1.00 8.36 219 TRP A C 1
ATOM 1620 O O . TRP A 1 219 ? -16.382 -10.460 26.871 1.00 9.01 219 TRP A O 1
ATOM 1631 N N . ASN A 1 220 ? -17.779 -10.962 25.198 1.00 8.48 220 ASN A N 1
ATOM 1632 C CA . ASN A 1 220 ? -17.312 -9.895 24.299 1.00 9.05 220 ASN A CA 1
ATOM 1633 C C . ASN A 1 220 ? -17.423 -8.547 25.012 1.00 8.29 220 ASN A C 1
ATOM 1634 O O . ASN A 1 220 ? -16.510 -7.726 24.955 1.00 8.04 220 ASN A O 1
ATOM 1639 N N . ASP A 1 221 ? -18.623 -8.330 25.602 1.00 9.06 221 ASP A N 1
ATOM 1640 C CA . ASP A 1 221 ? -18.874 -7.064 26.256 1.00 10.09 221 ASP A CA 1
ATOM 1641 C C . ASP A 1 221 ? -17.942 -6.872 27.436 1.00 9.44 221 ASP A C 1
ATOM 1642 O O . ASP A 1 221 ? -17.426 -5.787 27.660 1.00 9.29 221 ASP A O 1
ATOM 1647 N N . TYR A 1 222 ? -17.709 -7.946 28.164 1.00 8.94 222 TYR A N 1
ATOM 1648 C CA . TYR A 1 222 ? -16.813 -7.949 29.335 1.00 9.77 222 TYR A CA 1
ATOM 1649 C C . TYR A 1 222 ? -15.414 -7.514 28.918 1.00 8.88 222 TYR A C 1
ATOM 1650 O O . TYR A 1 222 ? -14.788 -6.671 29.520 1.00 9.17 222 TYR A O 1
ATOM 1659 N N . VAL A 1 223 ? -14.911 -8.117 27.872 1.00 8.52 223 VAL A N 1
ATOM 1660 C CA . VAL A 1 223 ? -13.582 -7.825 27.444 1.00 8.20 223 VAL A CA 1
ATOM 1661 C C . VAL A 1 223 ? -13.520 -6.421 26.924 1.00 8.02 223 VAL A C 1
ATOM 1662 O O . VAL A 1 223 ? -12.520 -5.719 27.189 1.00 9.11 223 VAL A O 1
ATOM 1666 N N . ASN A 1 224 ? -14.568 -5.957 26.252 1.00 8.74 224 ASN A N 1
ATOM 1667 C CA . ASN A 1 224 ? -14.567 -4.562 25.751 1.00 8.81 224 ASN A CA 1
ATOM 1668 C C . ASN A 1 224 ? -14.451 -3.556 26.897 1.00 9.75 224 ASN A C 1
ATOM 1669 O O . ASN A 1 224 ? -13.627 -2.640 26.871 1.00 9.45 224 ASN A O 1
ATOM 1674 N N . GLU A 1 225 ? -15.228 -3.825 27.959 1.00 9.47 225 GLU A N 1
ATOM 1675 C CA . GLU A 1 225 ? -15.133 -2.955 29.140 1.00 10.92 225 GLU A CA 1
ATOM 1676 C C . GLU A 1 225 ? -13.786 -3.000 29.819 1.00 10.85 225 GLU A C 1
ATOM 1677 O O . GLU A 1 225 ? -13.238 -2.026 30.252 1.00 12.56 225 GLU A O 1
ATOM 1683 N N . TRP A 1 226 ? -13.174 -4.160 29.826 1.00 9.53 226 TRP A N 1
ATOM 1684 C CA . TRP A 1 226 ? -11.882 -4.325 30.409 1.00 9.21 226 TRP A CA 1
ATOM 1685 C C . TRP A 1 226 ? -10.857 -3.530 29.588 1.00 9.61 226 TRP A C 1
ATOM 1686 O O . TRP A 1 226 ? -10.001 -2.885 30.179 1.00 10.77 226 TRP A O 1
ATOM 1697 N N . ILE A 1 227 ? -10.949 -3.622 28.266 1.00 8.94 227 ILE A N 1
ATOM 1698 C CA . ILE A 1 227 ? -10.018 -2.899 27.441 1.00 9.04 227 ILE A CA 1
ATOM 1699 C C . ILE A 1 227 ? -10.181 -1.391 27.654 1.00 10.06 227 ILE A C 1
ATOM 1700 O O . ILE A 1 227 ? -9.182 -0.671 27.734 1.00 10.28 227 ILE A O 1
ATOM 1705 N N . LYS A 1 228 ? -11.405 -0.932 27.726 1.00 11.07 228 LYS A N 1
ATOM 1706 C CA . LYS A 1 228 ? -11.592 0.495 27.961 1.00 13.25 228 LYS A CA 1
ATOM 1707 C C . LYS A 1 228 ? -10.942 0.901 29.286 1.00 12.25 228 LYS A C 1
ATOM 1708 O O . LYS A 1 228 ? -10.263 1.935 29.365 1.00 14.49 228 LYS A O 1
ATOM 1714 N N . SER A 1 229 ? -11.087 0.099 30.306 1.00 12.23 229 SER A N 1
ATOM 1715 C CA A SER A 1 229 ? -10.508 0.392 31.601 0.50 13.51 229 SER A CA 1
ATOM 1716 C CA B SER A 1 229 ? -10.498 0.394 31.605 0.50 12.51 229 SER A CA 1
ATOM 1717 C C . SER A 1 229 ? -8.997 0.369 31.545 1.00 14.24 229 SER A C 1
ATOM 1718 O O . SER A 1 229 ? -8.330 1.184 32.172 1.00 15.62 229 SER A O 1
ATOM 1723 N N . LYS A 1 230 ? -8.426 -0.523 30.754 1.00 12.34 230 LYS A N 1
ATOM 1724 C CA . LYS A 1 230 ? -6.964 -0.571 30.587 1.00 12.39 230 LYS A CA 1
ATOM 1725 C C . LYS A 1 230 ? -6.355 0.553 29.734 1.00 12.70 230 LYS A C 1
ATOM 1726 O O . LYS A 1 230 ? -5.165 0.884 29.933 1.00 15.68 230 LYS A O 1
ATOM 1732 N N . LYS A 1 231 ? -7.140 1.070 28.808 1.00 11.33 231 LYS A N 1
ATOM 1733 C CA . LYS A 1 231 ? -6.790 2.253 28.038 1.00 13.06 231 LYS A CA 1
ATOM 1734 C C . LYS A 1 231 ? -6.722 3.385 29.049 1.00 14.25 231 LYS A C 1
ATOM 1735 O O . LYS A 1 231 ? -5.688 4.066 29.107 1.00 15.66 231 LYS A O 1
ATOM 1741 N N . SER A 1 232 ? -7.777 3.534 29.850 1.00 15.58 232 SER A N 1
ATOM 1742 C CA . SER A 1 232 ? -7.804 4.698 30.769 1.00 17.00 232 SER A CA 1
ATOM 1743 C C . SER A 1 232 ? -6.689 4.636 31.808 1.00 17.35 232 SER A C 1
ATOM 1744 O O . SER A 1 232 ? -6.159 5.665 32.185 1.00 18.40 232 SER A O 1
ATOM 1747 N N . SER A 1 233 ? -6.326 3.466 32.290 1.00 15.37 233 SER A N 1
ATOM 1748 C CA . SER A 1 233 ? -5.364 3.320 33.343 1.00 14.06 233 SER A CA 1
ATOM 1749 C C . SER A 1 233 ? -3.918 3.451 32.883 1.00 13.77 233 SER A C 1
ATOM 1750 O O . SER A 1 233 ? -3.004 3.506 33.700 1.00 17.51 233 SER A O 1
ATOM 1753 N N . GLY A 1 234 ? -3.737 3.513 31.576 1.00 11.87 234 GLY A N 1
ATOM 1754 C CA . GLY A 1 23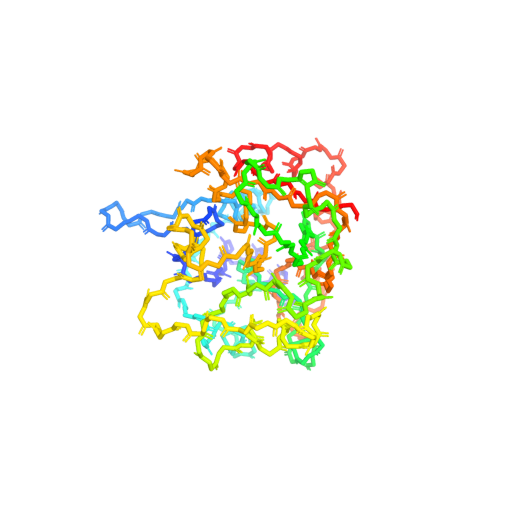4 ? -2.475 3.618 30.909 1.00 13.22 234 GLY A CA 1
ATOM 1755 C C . GLY A 1 234 ? -1.804 2.314 30.636 1.00 13.17 234 GLY A C 1
ATOM 1756 O O . GLY A 1 234 ? -0.704 2.305 30.174 1.00 13.94 234 GLY A O 1
ATOM 1757 N N . PHE A 1 235 ? -2.480 1.217 30.911 1.00 12.20 235 PHE A N 1
ATOM 1758 C CA . PHE A 1 235 ? -1.879 -0.122 30.748 1.00 11.66 235 PHE A CA 1
ATOM 1759 C C . PHE A 1 235 ? -1.474 -0.356 29.263 1.00 10.88 235 PHE A C 1
ATOM 1760 O O . PHE A 1 235 ? -0.364 -0.825 28.968 1.00 10.66 235 PHE A O 1
ATOM 1768 N N . PHE A 1 236 ? -2.342 -0.023 28.338 1.00 12.28 236 PHE A N 1
ATOM 1769 C CA . PHE A 1 236 ? -1.994 -0.239 26.932 1.00 10.17 236 PHE A CA 1
ATOM 1770 C C . PHE A 1 236 ? -0.874 0.735 26.485 1.00 11.38 236 PHE A C 1
ATOM 1771 O O . PHE A 1 236 ? 0.004 0.341 25.745 1.00 10.90 236 PHE A O 1
ATOM 1779 N N . ASN A 1 237 ? -0.871 1.958 26.993 1.00 11.63 237 ASN A N 1
ATOM 1780 C CA . ASN A 1 237 ? 0.243 2.847 26.647 1.00 12.62 237 ASN A CA 1
ATOM 1781 C C . ASN A 1 237 ? 1.552 2.219 27.097 1.00 10.84 237 ASN A C 1
ATOM 1782 O O . ASN A 1 237 ? 2.547 2.300 26.365 1.00 10.20 237 ASN A O 1
ATOM 1787 N N . LYS A 1 238 ? 1.563 1.637 28.294 1.00 12.10 238 LYS A N 1
ATOM 1788 C CA . LYS A 1 238 ? 2.738 0.991 28.822 1.00 14.20 238 LYS A CA 1
ATOM 1789 C C . LYS A 1 238 ? 3.218 -0.092 27.945 1.00 11.34 238 LYS A C 1
ATOM 1790 O O . LYS A 1 238 ? 4.406 -0.206 27.628 1.00 10.02 238 LYS A O 1
ATOM 1796 N N . LEU A 1 239 ? 2.258 -0.939 27.548 1.00 10.41 239 LEU A N 1
ATOM 1797 C CA . LEU A 1 239 ? 2.617 -2.089 26.746 1.00 10.34 239 LEU A CA 1
ATOM 1798 C C . LEU A 1 239 ? 3.071 -1.727 25.375 1.00 8.80 239 LEU A C 1
ATOM 1799 O O . LEU A 1 239 ? 4.018 -2.291 24.852 1.00 10.34 239 LEU A O 1
ATOM 1804 N N . LEU A 1 240 ? 2.409 -0.781 24.781 1.00 8.24 240 LEU A N 1
ATOM 1805 C CA . LEU A 1 240 ? 2.834 -0.250 23.470 1.00 8.82 240 LEU A CA 1
ATOM 1806 C C . LEU A 1 240 ? 4.257 0.199 23.466 1.00 9.32 240 LEU A C 1
ATOM 1807 O O . LEU A 1 240 ? 5.056 -0.149 22.618 1.00 10.84 240 LEU A O 1
ATOM 1812 N N . ALA A 1 241 ? 4.587 0.956 24.472 1.00 9.64 241 ALA A N 1
ATOM 1813 C CA . ALA A 1 241 ? 5.919 1.436 24.585 1.00 10.08 241 ALA A CA 1
ATOM 1814 C C . ALA A 1 241 ? 6.932 0.329 24.831 1.00 9.79 241 ALA A C 1
ATOM 1815 O O . ALA A 1 241 ? 8.043 0.305 24.309 1.00 11.18 241 ALA A O 1
ATOM 1817 N N . LYS A 1 242 ? 6.536 -0.653 25.613 1.00 9.34 242 LYS A N 1
ATOM 1818 C CA . LYS A 1 242 ? 7.425 -1.763 25.965 1.00 10.11 242 LYS A CA 1
ATOM 1819 C C . LYS A 1 242 ? 7.912 -2.484 24.744 1.00 10.31 242 LYS A C 1
ATOM 1820 O O . LYS A 1 242 ? 9.057 -2.905 24.699 1.00 11.43 242 LYS A O 1
ATOM 1826 N N . TYR A 1 243 ? 7.004 -2.596 23.764 1.00 10.20 243 TYR A N 1
ATOM 1827 C CA . TYR A 1 243 ? 7.281 -3.283 22.471 1.00 10.25 243 TYR A CA 1
ATOM 1828 C C . TYR A 1 243 ? 7.647 -2.391 21.315 1.00 12.10 243 TYR A C 1
ATOM 1829 O O . TYR A 1 243 ? 7.700 -2.852 20.163 1.00 13.14 243 TYR A O 1
ATOM 1838 N N . ASN A 1 244 ? 7.881 -1.132 21.595 1.00 12.62 244 ASN A N 1
ATOM 1839 C CA . ASN A 1 244 ? 8.118 -0.141 20.522 1.00 13.38 244 ASN A CA 1
ATOM 1840 C C . ASN A 1 244 ? 7.059 -0.092 19.429 1.00 14.06 244 ASN A C 1
ATOM 1841 O O . ASN A 1 244 ? 7.364 0.057 18.207 1.00 15.43 244 ASN A O 1
ATOM 1846 N N . LEU A 1 245 ? 5.814 -0.297 19.816 1.00 12.44 245 LEU A N 1
ATOM 1847 C CA . LEU A 1 245 ? 4.701 -0.299 18.938 1.00 11.35 245 LEU A CA 1
ATOM 1848 C C . LEU A 1 245 ? 4.178 1.159 18.857 1.00 13.08 245 LEU A C 1
ATOM 1849 O O . LEU A 1 245 ? 4.024 1.761 19.893 1.00 14.98 245 LEU A O 1
ATOM 1854 N N . LYS A 1 246 ? 3.939 1.697 17.649 1.00 10.78 246 LYS A N 1
ATOM 1855 C CA . LYS A 1 246 ? 3.438 3.028 17.479 1.00 11.83 246 LYS A CA 1
ATOM 1856 C C . LYS A 1 246 ? 2.089 2.909 16.792 1.00 10.89 246 LYS A C 1
ATOM 1857 O O . LYS A 1 246 ? 2.031 2.930 15.575 1.00 14.34 246 LYS A O 1
ATOM 1863 N N . SER A 1 247 ? 1.033 2.893 17.581 1.00 10.71 247 SER A N 1
ATOM 1864 C CA . SER A 1 247 ? -0.291 2.845 17.028 1.00 11.01 247 SER A CA 1
ATOM 1865 C C . SER A 1 247 ? -0.564 4.131 16.326 1.00 10.77 247 SER A C 1
ATOM 1866 O O . SER A 1 247 ? -0.214 5.222 16.801 1.00 11.84 247 SER A O 1
ATOM 1869 N N . LEU A 1 248 ? -1.224 4.086 15.184 1.00 10.55 248 LEU A N 1
ATOM 1870 C CA . LEU A 1 248 ? -1.728 5.258 14.533 1.00 13.81 248 LEU A CA 1
ATOM 1871 C C . LEU A 1 248 ? -2.845 5.783 15.412 1.00 13.39 248 LEU A C 1
ATOM 1872 O O . LEU A 1 248 ? -3.488 5.088 16.155 1.00 15.14 248 LEU A O 1
ATOM 1877 N N . LEU A 1 249 ? -3.137 7.036 15.220 1.00 17.82 249 LEU A N 1
ATOM 1878 C CA . LEU A 1 249 ? -4.275 7.614 15.907 1.00 19.83 249 LEU A CA 1
ATOM 1879 C C . LEU A 1 249 ? -5.481 7.540 15.055 1.00 23.66 249 LEU A C 1
ATOM 1880 O O . LEU A 1 249 ? -5.289 7.457 13.805 1.00 21.57 249 LEU A O 1
#

InterPro domains:
  IPR001638 Solute-binding protein family 3/N-terminal domain of MltF [PF00497] (32-251)
  IPR001638 Solute-binding protein family 3/N-terminal domain of MltF [SM00062] (31-254)
  IPR018313 Solute-binding protein family 3, conserved site [PS01039] (55-68)

Sequence (237 aa):
ESKLDQILSSSGELKVGTTGDWDPMAMMKDPATNKYKGFDIDVMQELAKDMGVKKITFVPTEWKTIVSGIITAGRYDISTSVTKTPKRAEVAGFTDSYYKYGTVPLVLKKNLKKYSTWKSLNNKDVTIATTTLGTSQEEKAKEFFPLSKLQSVESPARDFQQEVLAGRADGNITSSTEANKLVVKYPQLAIVPDGEKNPAFLAMMVSKNDQVWNDYVNEWIKSSKKSSGFFNKLLAKYNLKSLL

CATH classification: 3.40.190.10 (+1 more: 3.40.190.10)

Secondary structure (DSSP, 8-state):
--HHHHHHHHTEEEEEE-SEETTTEEE-TTT--EESHHHHHHHHHHHHHT-EEEEEE--GGGHHHHHHTTS-SEES-EE--HHHHHHEEEPPPSEEEEEEEEEEGGGTTTT-STGGGSSTT-EEEEETTSHHHHHHHHH-TTSEEEEEPTTS-HHHHHHHTS-SEEEEEHHHHHHHHHH-TTEEE-SS--EEEEEEE-EEETT-HHHHHHHHHHHHHHHHTTHHHHHHHHTT-----